Protein AF-A0A967YXI3-F1 (afdb_monomer)

Sequence (252 aa):
FNDPASADIINRWVKDNTNGLIEKIVESPIDPQTIMFLINAIYFKGTWTVEFDPDRTRDDVFTKAEGEQTRIKMMNLKTDLPYFENDTFQAVDLPYGNERFRMTVLLPKQGVDLDSLISSFNPSDWNQWMSEFSEHEVKLQLPKFKLEYKITLNDILKALGMAVAFEPYEADFTKLYSGPENAYISNVKHKTFVEVDEEGTEAAAVTSVEVTVTSVGPQPITMRVDHPFAFAIRESQSGTVLFIGKIVEPTL

pLDDT: mean 89.34, std 13.9, range [29.28, 98.44]

Secondary structure (DSSP, 8-state):
--STTHHHHHHHHHHHHTTTS---SS-SSPPTT---EEEEEEE--EEBSSPPPGGG-EEEEEE-TTS-EEEEEEEEEEEEEEEEE-SSEEEEEEEETTTTEEEEEEEEPTT--HHHHHHH--HHHHHHHHHH-EEEEEEEEEE-EEEEEEEE-HHHHHHTT--GGG-TTT---TTT--SSSPP---EEEEEEEEEE-SSEES---------------SPPEEEE--S-EEEEEEETTT--EEEEEEESS-B-

Nearest PDB structures (foldseek):
  5ncs-assembly2_B  TM=9.115E-01  e=1.844E-25  Tannerella forsythia 92A2
  8gxv-assembly1_A  TM=9.350E-01  e=5.632E-22  Chlorobium limicola DSM 245
  7zbf-assembly1_A  TM=9.601E-01  e=8.630E-21  Ixodes ricinus
  2ol2-assembly1_A  TM=8.813E-01  e=2.868E-20  Homo sapiens
  9j91-assembly1_A  TM=9.080E-01  e=1.799E-17  Trichinella pseudospiralis

Foldseek 3Di:
DPPQCPQVVVQVVLCVVAVNQRRHQDDPPDDPPAQDEAEAEDEDDFFFPAFFDPVQWDWDWFQFPVRDIDIFTKTKDWDKWFWDDDPFWTWTWTATDVRQKIKIKTGTDPPHDAVNVVVPDDPVVVVVRVVRTDIFGETEIDTWFKDKDKDWCQVVVVVVPNPQQADQVRHDPCVPDVDPGGDHHPTYIYIYIFTQDRGGTDDDDDDDDDDDDDDPDPDTHYDHRRAKIKMFMAGPPVRDTPDIDIPSDGDD

Structure (mmCIF, N/CA/C/O backbone):
data_AF-A0A967YXI3-F1
#
_entry.id   AF-A0A967YXI3-F1
#
loop_
_atom_site.group_PDB
_atom_site.id
_atom_site.type_symbol
_atom_site.label_atom_id
_atom_site.label_alt_id
_atom_site.label_comp_id
_atom_site.label_asym_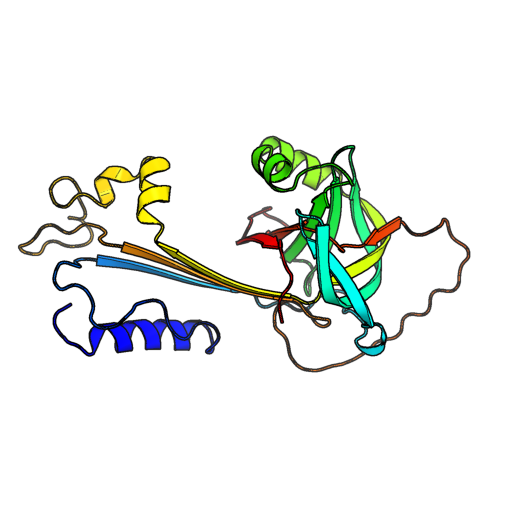id
_atom_site.label_entity_id
_atom_site.label_seq_id
_atom_site.pdbx_PDB_ins_code
_atom_site.Cartn_x
_atom_site.Cartn_y
_atom_site.Cartn_z
_atom_site.occupancy
_atom_site.B_iso_or_equiv
_atom_site.auth_seq_id
_atom_site.auth_comp_id
_atom_site.auth_asym_id
_atom_site.auth_atom_id
_atom_site.pdbx_PDB_model_num
ATOM 1 N N . PHE A 1 1 ? 12.404 -4.416 -29.527 1.00 81.94 1 PHE A N 1
ATOM 2 C CA . PHE A 1 1 ? 11.073 -5.070 -29.461 1.00 81.94 1 PHE A CA 1
ATOM 3 C C . PHE A 1 1 ? 10.234 -4.778 -30.714 1.00 81.94 1 PHE A C 1
ATOM 5 O O . PHE A 1 1 ? 9.131 -4.260 -30.611 1.00 81.94 1 PHE A O 1
ATOM 12 N N . ASN A 1 2 ? 10.735 -5.102 -31.913 1.00 81.88 2 ASN A N 1
ATOM 13 C CA . ASN A 1 2 ? 10.077 -4.689 -33.167 1.00 81.88 2 ASN A CA 1
ATOM 14 C C . ASN A 1 2 ? 8.911 -5.597 -33.591 1.00 81.88 2 ASN A C 1
ATOM 16 O O . ASN A 1 2 ? 8.159 -5.240 -34.493 1.00 81.88 2 ASN A O 1
ATOM 20 N N . ASP A 1 3 ? 8.761 -6.763 -32.959 1.00 87.00 3 ASP A N 1
ATOM 21 C CA . ASP A 1 3 ? 7.590 -7.616 -33.150 1.00 87.00 3 ASP A CA 1
ATOM 22 C C . ASP A 1 3 ? 6.383 -6.996 -32.415 1.00 87.00 3 ASP A C 1
ATOM 24 O O . ASP A 1 3 ? 6.453 -6.853 -31.186 1.00 87.00 3 ASP A O 1
ATOM 28 N N . PRO A 1 4 ? 5.279 -6.647 -33.109 1.00 84.25 4 PRO A N 1
ATOM 29 C CA . PRO A 1 4 ? 4.089 -6.069 -32.482 1.00 84.25 4 PRO A CA 1
ATOM 30 C C . PRO A 1 4 ? 3.447 -6.980 -31.422 1.00 84.25 4 PRO A C 1
ATOM 32 O O . PRO A 1 4 ? 2.761 -6.474 -30.535 1.00 84.25 4 PRO A O 1
ATOM 35 N N . ALA A 1 5 ? 3.704 -8.294 -31.449 1.00 91.25 5 ALA A N 1
ATOM 36 C CA . ALA A 1 5 ? 3.226 -9.233 -30.434 1.00 91.25 5 ALA A CA 1
ATOM 37 C C . ALA A 1 5 ? 3.979 -9.126 -29.094 1.00 91.25 5 ALA A C 1
ATOM 39 O O . ALA A 1 5 ? 3.528 -9.684 -28.092 1.00 91.25 5 ALA A O 1
ATOM 40 N N . SER A 1 6 ? 5.108 -8.408 -29.038 1.00 92.25 6 SER A N 1
ATOM 41 C CA . SER A 1 6 ? 5.959 -8.326 -27.840 1.00 92.25 6 SER A CA 1
ATOM 42 C C . SER A 1 6 ? 5.197 -7.848 -26.597 1.00 92.25 6 SER A C 1
ATOM 44 O O . SER A 1 6 ? 5.339 -8.430 -25.523 1.00 92.25 6 SER A O 1
ATOM 46 N N . ALA A 1 7 ? 4.362 -6.811 -26.739 1.00 93.00 7 ALA A N 1
ATOM 47 C CA . ALA A 1 7 ? 3.562 -6.276 -25.635 1.00 93.00 7 ALA A CA 1
ATOM 48 C C . ALA A 1 7 ? 2.529 -7.292 -25.129 1.00 93.00 7 ALA A C 1
ATOM 50 O O . ALA A 1 7 ? 2.362 -7.452 -23.920 1.00 93.00 7 ALA A O 1
ATOM 51 N N . ASP A 1 8 ? 1.872 -8.011 -26.040 1.00 94.06 8 ASP A N 1
ATOM 52 C CA . ASP A 1 8 ? 0.862 -9.011 -25.693 1.00 94.06 8 ASP A CA 1
ATOM 53 C C . ASP A 1 8 ? 1.478 -10.224 -24.995 1.00 94.06 8 ASP A C 1
ATOM 55 O O . ASP A 1 8 ? 0.883 -10.758 -24.061 1.00 94.06 8 ASP A O 1
ATOM 59 N N . ILE A 1 9 ? 2.685 -10.636 -25.397 1.00 94.69 9 ILE A N 1
ATOM 60 C CA . ILE A 1 9 ? 3.438 -11.703 -24.723 1.00 94.69 9 ILE A CA 1
ATOM 61 C C . ILE A 1 9 ? 3.751 -11.297 -23.277 1.00 94.69 9 ILE A C 1
ATOM 63 O O . ILE A 1 9 ? 3.489 -12.069 -22.354 1.00 94.69 9 ILE A O 1
ATOM 67 N N . ILE A 1 10 ? 4.258 -10.077 -23.073 1.00 93.06 10 ILE A N 1
ATOM 68 C CA . ILE A 1 10 ? 4.569 -9.547 -21.739 1.00 93.06 10 ILE A CA 1
ATOM 69 C C . ILE A 1 10 ? 3.301 -9.459 -20.879 1.00 93.06 10 ILE A C 1
ATOM 71 O O . ILE A 1 10 ? 3.285 -9.941 -19.748 1.00 93.06 10 ILE A O 1
ATOM 75 N N . ASN A 1 11 ? 2.229 -8.867 -21.409 1.00 95.00 11 ASN A N 1
ATOM 76 C CA . ASN A 1 11 ? 0.978 -8.693 -20.673 1.00 95.00 11 ASN A CA 1
ATOM 77 C C . ASN A 1 11 ? 0.309 -10.036 -20.349 1.00 95.00 11 ASN A C 1
ATOM 79 O O . ASN A 1 11 ? -0.217 -10.194 -19.251 1.00 95.00 11 ASN A O 1
ATOM 83 N N . ARG A 1 12 ? 0.387 -11.033 -21.242 1.00 95.25 12 ARG A N 1
ATOM 84 C CA . ARG A 1 12 ? -0.094 -12.393 -20.958 1.00 95.25 12 ARG A CA 1
ATOM 85 C C . ARG A 1 12 ? 0.679 -13.035 -19.814 1.00 95.25 12 ARG A C 1
ATOM 87 O O . ARG A 1 12 ? 0.055 -13.549 -18.896 1.00 95.25 12 ARG A O 1
ATOM 94 N N . TRP A 1 13 ? 2.011 -12.943 -19.826 1.00 93.75 13 TRP A N 1
ATOM 95 C CA . TRP A 1 13 ? 2.823 -13.454 -18.722 1.00 93.75 13 TRP A CA 1
ATOM 96 C C . TRP A 1 13 ? 2.424 -12.807 -17.390 1.00 93.75 13 TRP A C 1
ATOM 98 O O . TRP A 1 13 ? 2.254 -13.514 -16.400 1.00 93.75 13 TRP A O 1
ATOM 108 N N . VAL A 1 14 ? 2.200 -11.489 -17.359 1.00 92.00 14 VAL A N 1
ATOM 109 C CA . VAL A 1 14 ? 1.738 -10.808 -16.140 1.00 92.00 14 VAL A CA 1
ATOM 110 C C . VAL A 1 14 ? 0.351 -11.284 -15.716 1.00 92.00 14 VAL A C 1
ATOM 112 O O . VAL A 1 14 ? 0.160 -11.598 -14.543 1.00 92.00 14 VAL A O 1
ATOM 115 N N . LYS A 1 15 ? -0.594 -11.393 -16.652 1.00 93.06 15 LYS A N 1
ATOM 116 C CA . LYS A 1 15 ? -1.949 -11.871 -16.369 1.00 93.06 15 LYS A CA 1
ATOM 117 C C . LYS A 1 15 ? -1.928 -13.268 -15.746 1.00 93.06 15 LYS A C 1
ATOM 119 O O . LYS A 1 15 ? -2.538 -13.478 -14.701 1.00 93.06 15 LYS A O 1
ATOM 124 N N . ASP A 1 16 ? -1.177 -14.188 -16.344 1.00 92.50 16 ASP A N 1
ATOM 125 C CA . ASP A 1 16 ? -1.085 -15.578 -15.893 1.00 92.50 16 ASP A CA 1
ATOM 126 C C . ASP A 1 16 ? -0.421 -15.683 -14.509 1.00 92.50 16 ASP A C 1
ATOM 128 O O . ASP A 1 16 ? -0.887 -16.429 -13.652 1.00 92.50 16 ASP A O 1
ATOM 132 N N . ASN A 1 17 ? 0.625 -14.888 -14.245 1.00 89.19 17 ASN A N 1
ATOM 133 C CA . ASN A 1 17 ? 1.335 -14.892 -12.956 1.00 89.19 17 ASN A CA 1
ATOM 134 C C . ASN A 1 17 ? 0.623 -14.096 -11.848 1.00 89.19 17 ASN A C 1
ATOM 136 O O . ASN A 1 17 ? 1.068 -14.101 -10.701 1.00 89.19 17 ASN A O 1
ATOM 140 N N . THR A 1 18 ? -0.479 -13.418 -12.168 1.00 88.31 18 THR A N 1
ATOM 141 C CA . THR A 1 18 ? -1.280 -12.636 -11.212 1.00 88.31 18 THR A CA 1
ATOM 142 C C . THR A 1 18 ? -2.729 -13.109 -11.156 1.00 88.31 18 THR A C 1
ATOM 144 O O . THR A 1 18 ? -3.597 -12.369 -10.711 1.00 88.31 18 THR A O 1
ATOM 147 N N . ASN A 1 19 ? -3.011 -14.332 -11.627 1.00 88.19 19 ASN A N 1
ATOM 148 C CA . ASN A 1 19 ? -4.357 -14.918 -11.666 1.00 88.19 19 ASN A CA 1
ATOM 149 C C . ASN A 1 19 ? -5.417 -14.014 -12.327 1.00 88.19 19 ASN A C 1
ATOM 151 O O . ASN A 1 19 ? -6.598 -14.078 -12.001 1.00 88.19 19 ASN A O 1
ATOM 155 N N . GLY A 1 20 ? -5.008 -13.173 -13.277 1.00 89.69 20 GLY A N 1
ATOM 156 C CA . GLY A 1 20 ? -5.902 -12.253 -13.973 1.00 89.69 20 GLY A CA 1
ATOM 157 C C . GLY A 1 20 ? -6.073 -10.877 -13.331 1.00 89.69 20 GLY A C 1
ATOM 158 O O . GLY A 1 20 ? -6.657 -10.011 -13.976 1.00 89.69 20 GLY A O 1
ATOM 159 N N . LEU A 1 21 ? -5.540 -10.642 -12.131 1.00 87.38 21 LEU A N 1
ATOM 160 C CA . LEU A 1 21 ? -5.725 -9.384 -11.394 1.00 87.38 21 LEU A CA 1
ATOM 161 C C . LEU A 1 21 ? -4.976 -8.220 -12.030 1.00 87.38 21 LEU A C 1
ATOM 163 O O . LEU A 1 21 ? -5.429 -7.078 -12.002 1.00 87.38 21 LEU A O 1
ATOM 167 N N . ILE A 1 22 ? -3.827 -8.504 -12.643 1.00 87.69 22 ILE A N 1
ATOM 168 C CA . ILE A 1 22 ? -3.058 -7.513 -13.381 1.00 87.69 22 ILE A CA 1
ATOM 169 C C . ILE A 1 22 ? -3.054 -7.909 -14.855 1.00 87.69 22 ILE A C 1
ATOM 171 O O . ILE A 1 22 ? -2.250 -8.713 -15.309 1.00 87.69 22 ILE A O 1
ATOM 175 N N . GLU A 1 23 ? -3.948 -7.309 -15.640 1.00 89.31 23 GLU A N 1
ATOM 176 C CA . GLU A 1 23 ? -4.082 -7.681 -17.056 1.00 89.31 23 GLU A CA 1
ATOM 177 C C . GLU A 1 23 ? -3.019 -7.065 -17.971 1.00 89.31 23 GLU A C 1
ATOM 179 O O . GLU A 1 23 ? -2.643 -7.652 -18.985 1.00 89.31 23 GLU A O 1
ATOM 184 N N . LYS A 1 24 ? -2.569 -5.846 -17.652 1.00 89.50 24 LYS A N 1
ATOM 185 C CA . LYS A 1 24 ? -1.632 -5.075 -18.479 1.00 89.50 24 LYS A CA 1
ATOM 186 C C . LYS A 1 24 ? -0.624 -4.305 -17.639 1.00 89.50 24 LYS A C 1
ATOM 188 O O . LYS A 1 24 ? -0.993 -3.648 -16.659 1.00 89.50 24 LYS A O 1
ATOM 193 N N . ILE A 1 25 ? 0.632 -4.328 -18.083 1.00 91.44 25 ILE A N 1
ATOM 194 C CA . ILE A 1 25 ? 1.758 -3.593 -17.495 1.00 91.44 25 ILE A CA 1
ATOM 195 C C . ILE A 1 25 ? 2.515 -2.737 -18.524 1.00 91.44 25 ILE A C 1
ATOM 197 O O . ILE A 1 25 ? 2.998 -1.657 -18.173 1.00 91.44 25 ILE A O 1
ATOM 201 N N . VAL A 1 26 ? 2.565 -3.165 -19.791 1.00 91.69 26 VAL A N 1
ATOM 202 C CA . VAL A 1 26 ? 3.157 -2.418 -20.912 1.00 91.69 26 VAL A CA 1
ATOM 203 C C . VAL A 1 26 ? 2.102 -2.097 -21.966 1.00 91.69 26 VAL A C 1
ATOM 205 O O . VAL A 1 26 ? 1.170 -2.872 -22.178 1.00 91.69 26 VAL A O 1
ATOM 208 N N . GLU A 1 27 ? 2.264 -0.956 -22.629 1.00 89.31 27 GLU A N 1
ATOM 209 C CA . GLU A 1 27 ? 1.414 -0.556 -23.752 1.00 89.31 27 GLU A CA 1
ATOM 210 C C . GLU A 1 27 ? 2.005 -1.040 -25.081 1.00 89.31 27 GLU A C 1
ATOM 212 O O . GLU A 1 27 ? 3.213 -1.260 -25.195 1.00 89.31 27 GLU A O 1
ATOM 217 N N . SER A 1 28 ? 1.139 -1.193 -26.083 1.00 86.31 28 SER A N 1
ATOM 218 C CA . SER A 1 28 ? 1.526 -1.474 -27.467 1.00 86.31 28 SER A CA 1
ATOM 219 C C . SER A 1 28 ? 1.305 -0.225 -28.334 1.00 86.31 28 SER A C 1
ATOM 221 O O . SER A 1 28 ? 0.262 0.416 -28.182 1.00 86.31 28 SER A O 1
ATOM 223 N N . PRO A 1 29 ? 2.225 0.120 -29.255 1.00 88.00 29 PRO A N 1
ATOM 224 C CA . PRO A 1 29 ? 3.499 -0.554 -29.516 1.00 88.00 29 PRO A CA 1
ATOM 225 C C . PRO A 1 29 ? 4.573 -0.228 -28.463 1.00 88.00 29 PRO A C 1
ATOM 227 O O . PRO A 1 29 ? 4.562 0.841 -27.855 1.00 88.00 29 PRO A O 1
ATOM 230 N N . ILE A 1 30 ? 5.530 -1.145 -28.279 1.00 90.88 30 ILE A N 1
ATOM 231 C CA . ILE A 1 30 ? 6.735 -0.890 -27.475 1.00 90.88 30 ILE A CA 1
ATOM 232 C C . ILE A 1 30 ? 7.696 -0.033 -28.298 1.00 90.88 30 ILE A C 1
ATOM 234 O O . ILE A 1 30 ? 7.910 -0.312 -29.478 1.00 90.88 30 ILE A O 1
ATOM 238 N N . ASP A 1 31 ? 8.302 0.972 -27.663 1.00 88.44 31 ASP A N 1
ATOM 239 C CA . ASP A 1 31 ? 9.344 1.790 -28.282 1.00 88.44 31 ASP A CA 1
ATOM 240 C C . ASP A 1 31 ? 10.475 0.892 -28.835 1.00 88.44 31 ASP A C 1
ATOM 242 O O . ASP A 1 31 ? 11.075 0.130 -28.062 1.00 88.44 31 ASP A O 1
ATOM 246 N N . PRO A 1 32 ? 10.791 0.967 -30.143 1.00 86.12 32 PRO A N 1
ATOM 247 C CA . PRO A 1 32 ? 11.890 0.230 -30.762 1.00 86.12 32 PRO A CA 1
ATOM 248 C C . PRO A 1 32 ? 13.248 0.414 -30.076 1.00 86.12 32 PRO A C 1
ATOM 250 O O . PRO A 1 32 ? 14.060 -0.508 -30.125 1.00 86.12 32 PRO A O 1
ATOM 253 N N . GLN A 1 33 ? 13.485 1.557 -29.419 1.00 85.25 33 GLN A N 1
ATOM 254 C CA . GLN A 1 33 ? 14.709 1.844 -28.660 1.00 85.25 33 GLN A CA 1
ATOM 255 C C . GLN A 1 33 ? 14.746 1.167 -27.283 1.00 85.25 33 GLN A C 1
ATOM 257 O O . GLN A 1 33 ? 15.747 1.252 -26.573 1.00 85.25 33 GLN A O 1
ATOM 262 N N . THR A 1 34 ? 13.671 0.490 -26.874 1.00 88.88 34 THR A N 1
ATOM 263 C CA . THR A 1 34 ? 13.683 -0.293 -25.638 1.00 88.88 34 THR A CA 1
ATOM 264 C C . THR A 1 34 ? 14.578 -1.519 -25.815 1.00 88.88 34 THR A C 1
ATOM 266 O O . THR A 1 34 ? 14.339 -2.357 -26.686 1.00 88.88 34 THR A O 1
ATOM 269 N N . ILE A 1 35 ? 15.574 -1.643 -24.941 1.00 88.69 35 ILE A N 1
ATOM 270 C CA . ILE A 1 35 ? 16.519 -2.762 -24.887 1.00 88.69 35 ILE A CA 1
ATOM 271 C C . ILE A 1 35 ? 16.118 -3.762 -23.802 1.00 88.69 35 ILE A C 1
ATOM 273 O O . ILE A 1 35 ? 16.069 -4.962 -24.061 1.00 88.69 35 ILE A O 1
ATOM 277 N N . MET A 1 36 ? 15.768 -3.286 -22.601 1.00 91.69 36 MET A N 1
ATOM 278 C CA . MET A 1 36 ? 15.456 -4.163 -21.467 1.00 91.69 36 MET A CA 1
ATOM 279 C C . MET A 1 36 ? 14.360 -3.589 -20.566 1.00 91.69 36 MET A C 1
ATOM 281 O O . MET A 1 36 ? 14.406 -2.423 -20.163 1.00 91.69 36 MET A O 1
ATOM 285 N N . PHE A 1 37 ? 13.399 -4.443 -20.208 1.00 91.06 37 PHE A N 1
ATOM 286 C CA . PHE A 1 37 ? 12.427 -4.184 -19.150 1.00 91.06 37 PHE A CA 1
ATOM 287 C C . PHE A 1 37 ? 12.794 -4.964 -17.890 1.00 91.06 37 PHE A C 1
ATOM 289 O O . PHE A 1 37 ? 13.070 -6.160 -17.964 1.00 91.06 37 PHE A O 1
ATOM 296 N N . LEU A 1 38 ? 12.689 -4.315 -16.733 1.00 92.25 38 LEU A N 1
ATOM 297 C CA . LEU A 1 38 ? 12.491 -5.003 -15.463 1.00 92.25 38 LEU A CA 1
ATOM 298 C C . LEU A 1 38 ? 11.012 -4.894 -15.096 1.00 92.25 38 LEU A C 1
ATOM 300 O O . LEU A 1 38 ? 10.483 -3.789 -14.975 1.00 92.25 38 LEU A O 1
ATOM 304 N N . ILE A 1 39 ? 10.336 -6.031 -14.960 1.00 89.94 39 ILE A N 1
ATOM 305 C CA . ILE A 1 39 ? 8.893 -6.086 -14.727 1.00 89.94 39 ILE A CA 1
ATOM 306 C C . ILE A 1 39 ? 8.640 -6.721 -13.370 1.00 89.94 39 ILE A C 1
ATOM 308 O O . ILE A 1 39 ? 9.047 -7.853 -13.123 1.00 89.94 39 ILE A O 1
ATOM 312 N N . ASN A 1 40 ? 7.944 -5.992 -12.507 1.00 89.06 40 ASN A N 1
ATOM 313 C CA . ASN A 1 40 ? 7.437 -6.500 -11.246 1.00 89.06 40 ASN A CA 1
ATOM 314 C C . ASN A 1 40 ? 5.922 -6.271 -11.198 1.00 89.06 40 ASN A C 1
ATOM 316 O O . ASN A 1 40 ? 5.459 -5.131 -11.249 1.00 89.06 40 ASN A O 1
ATOM 320 N N . ALA A 1 41 ? 5.165 -7.360 -11.114 1.00 87.25 41 ALA A N 1
ATOM 321 C CA . ALA A 1 41 ? 3.730 -7.345 -10.892 1.00 87.25 41 ALA A CA 1
ATOM 322 C C . ALA A 1 41 ? 3.432 -8.216 -9.674 1.00 87.25 41 ALA A C 1
ATOM 324 O O . ALA A 1 41 ? 3.849 -9.374 -9.643 1.00 87.25 41 ALA A O 1
ATOM 325 N N . ILE A 1 42 ? 2.766 -7.659 -8.667 1.00 89.88 42 ILE A N 1
ATOM 326 C CA . ILE A 1 42 ? 2.551 -8.354 -7.397 1.00 89.88 42 ILE A CA 1
ATOM 327 C C . ILE A 1 42 ? 1.165 -8.040 -6.832 1.00 89.88 42 ILE A C 1
ATOM 329 O O . ILE A 1 42 ? 0.685 -6.910 -6.902 1.00 89.88 42 ILE A O 1
ATOM 333 N N . TYR A 1 43 ? 0.533 -9.057 -6.264 1.00 90.19 43 TYR A N 1
ATOM 334 C CA . TYR A 1 43 ? -0.697 -8.949 -5.491 1.00 90.19 43 TYR A CA 1
ATOM 335 C C . TYR A 1 43 ? -0.505 -9.706 -4.177 1.00 90.19 43 TYR A C 1
ATOM 337 O O . TYR A 1 43 ? 0.371 -10.574 -4.078 1.00 90.19 43 TYR A O 1
ATOM 345 N N . PHE A 1 44 ? -1.283 -9.356 -3.161 1.00 88.00 44 PHE A N 1
ATOM 346 C CA . PHE A 1 44 ? -1.311 -10.091 -1.902 1.00 88.00 44 PHE A CA 1
ATOM 347 C C . PHE A 1 44 ? -2.661 -10.776 -1.749 1.00 88.00 44 PHE A C 1
ATOM 349 O O . PHE A 1 44 ? -3.686 -10.173 -2.044 1.00 88.00 44 PHE A O 1
ATOM 356 N N . LYS A 1 45 ? -2.640 -12.018 -1.263 1.00 88.12 45 LYS A N 1
ATOM 357 C CA . LYS A 1 45 ? -3.833 -12.793 -0.940 1.00 88.12 45 LYS A CA 1
ATOM 358 C C . LYS A 1 45 ? -3.679 -13.444 0.429 1.00 88.12 45 LYS A C 1
ATOM 360 O O . LYS A 1 45 ? -2.724 -14.189 0.652 1.00 88.12 45 LYS A O 1
ATOM 365 N N . GLY A 1 46 ? -4.620 -13.190 1.327 1.00 89.12 46 GLY A N 1
ATOM 366 C CA . GLY A 1 46 ? -4.656 -13.760 2.668 1.00 89.12 46 GLY A CA 1
ATOM 367 C C . GLY A 1 46 ? -5.982 -13.469 3.356 1.00 89.12 46 GLY A C 1
ATOM 368 O O . GLY A 1 46 ? -6.463 -12.347 3.299 1.00 89.12 46 GLY A O 1
ATOM 369 N N . THR A 1 47 ? -6.559 -14.464 4.023 1.00 93.75 47 THR A N 1
ATOM 370 C CA . THR A 1 47 ? -7.775 -14.300 4.834 1.00 93.75 47 THR A CA 1
ATOM 371 C C . THR A 1 47 ? -7.423 -13.777 6.218 1.00 93.75 47 THR A C 1
ATOM 373 O O . THR A 1 47 ? -6.359 -14.116 6.746 1.00 93.75 47 THR A O 1
ATOM 376 N N . TRP A 1 48 ? -8.278 -12.957 6.820 1.00 95.50 48 TRP A N 1
ATOM 377 C CA . TRP A 1 48 ? -8.104 -12.521 8.202 1.00 95.50 48 TRP A CA 1
ATOM 378 C C . TRP A 1 48 ? -8.074 -13.731 9.143 1.00 95.50 48 TRP A C 1
ATOM 380 O O . TRP A 1 48 ? -8.714 -14.750 8.890 1.00 95.50 48 TRP A O 1
ATOM 390 N N . THR A 1 49 ? -7.326 -13.643 10.243 1.00 94.62 49 THR A N 1
ATOM 391 C CA . THR A 1 49 ? -7.441 -14.634 11.327 1.00 94.62 49 THR A CA 1
ATOM 392 C C . THR A 1 49 ? -8.817 -14.542 11.990 1.00 94.62 49 THR A C 1
ATOM 394 O O . THR A 1 49 ? -9.393 -15.561 12.363 1.00 94.62 49 THR A O 1
ATOM 397 N N . VAL A 1 50 ? -9.352 -13.322 12.098 1.00 92.94 50 VAL A N 1
ATOM 398 C CA . VAL A 1 50 ? -10.726 -13.042 12.525 1.00 92.94 50 VAL A CA 1
ATOM 399 C C . VAL A 1 50 ? -11.399 -12.205 11.442 1.00 92.94 50 VAL A C 1
ATOM 401 O O . VAL A 1 50 ? -11.064 -11.035 11.266 1.00 92.94 50 VAL A O 1
ATOM 404 N N . GLU A 1 51 ? -12.318 -12.821 10.704 1.00 94.19 51 GLU A N 1
ATOM 405 C CA . GLU A 1 51 ? -13.064 -12.179 9.618 1.00 94.19 51 GLU A CA 1
ATOM 406 C C . GLU A 1 51 ? -14.054 -11.131 10.147 1.00 94.19 51 GLU A C 1
ATOM 408 O O . GLU A 1 51 ? -14.557 -11.211 11.274 1.00 94.19 51 GLU A O 1
ATOM 413 N N . PHE A 1 52 ? -14.357 -10.140 9.311 1.00 94.69 52 PHE A N 1
ATOM 414 C CA . PHE A 1 52 ? -15.466 -9.232 9.560 1.00 94.69 52 PHE A CA 1
ATOM 415 C C . PHE A 1 52 ? -16.773 -9.930 9.178 1.00 94.69 52 PHE A C 1
ATOM 417 O O . PHE A 1 52 ? -16.845 -10.666 8.202 1.00 94.69 52 PHE A O 1
ATOM 424 N N . ASP A 1 53 ? -17.838 -9.662 9.925 1.00 92.00 53 ASP A N 1
ATOM 425 C CA . ASP A 1 53 ? -19.173 -10.131 9.564 1.00 92.00 53 ASP A CA 1
ATOM 426 C C . ASP A 1 53 ? -19.772 -9.213 8.475 1.00 92.00 53 ASP A C 1
ATOM 428 O O . ASP A 1 53 ? -19.994 -8.024 8.755 1.00 92.00 53 ASP A O 1
ATOM 432 N N . PRO A 1 54 ? -20.075 -9.717 7.261 1.00 93.56 54 PRO A N 1
ATOM 433 C CA . PRO A 1 54 ? -20.677 -8.918 6.192 1.00 93.56 54 PRO A CA 1
ATOM 434 C C . PRO A 1 54 ? -22.009 -8.271 6.586 1.00 93.56 54 PRO A C 1
ATOM 436 O O . PRO A 1 54 ? -22.318 -7.165 6.133 1.00 93.56 54 PRO A O 1
ATOM 439 N N . ASP A 1 55 ? -22.774 -8.887 7.494 1.00 93.94 55 ASP A N 1
ATOM 440 C CA . ASP A 1 55 ? -24.035 -8.324 7.984 1.00 93.94 55 ASP A CA 1
ATOM 441 C C . ASP A 1 55 ? -23.817 -7.103 8.885 1.00 93.94 55 ASP A C 1
ATOM 443 O O . ASP A 1 55 ? -24.756 -6.334 9.139 1.00 93.94 55 ASP A O 1
ATOM 447 N N . ARG A 1 56 ? -22.577 -6.875 9.334 1.00 94.44 56 ARG A N 1
ATOM 448 C CA . ARG A 1 56 ? -22.139 -5.703 10.101 1.00 94.44 56 ARG A CA 1
ATOM 449 C C . ARG A 1 56 ? -21.451 -4.649 9.239 1.00 94.44 56 ARG A C 1
ATOM 451 O O . ARG A 1 56 ? -21.156 -3.568 9.757 1.00 94.44 56 ARG A O 1
ATOM 458 N N . THR A 1 57 ? -21.261 -4.888 7.944 1.00 96.75 57 THR A N 1
ATOM 459 C CA . THR A 1 57 ? -20.829 -3.855 6.999 1.00 96.75 57 THR A CA 1
ATOM 460 C C . THR A 1 57 ? -21.979 -2.883 6.723 1.00 96.75 57 THR A C 1
ATOM 462 O O . THR A 1 57 ? -23.136 -3.269 6.505 1.00 96.75 57 THR A O 1
ATOM 465 N N . ARG A 1 58 ? -21.687 -1.580 6.772 1.00 96.50 58 ARG A N 1
ATOM 466 C CA . ARG A 1 58 ? -22.679 -0.506 6.594 1.00 96.50 58 ARG A CA 1
ATOM 467 C C . ARG A 1 58 ? -22.155 0.576 5.660 1.00 96.50 58 ARG A C 1
ATOM 469 O O . ARG A 1 58 ? -20.949 0.743 5.511 1.00 96.50 58 ARG A O 1
ATOM 476 N N . ASP A 1 59 ? -23.079 1.298 5.030 1.00 97.50 59 ASP A N 1
ATOM 477 C CA . ASP A 1 59 ? -22.730 2.543 4.346 1.00 97.50 59 ASP A CA 1
ATOM 478 C C . ASP A 1 59 ? -22.253 3.567 5.376 1.00 97.50 59 ASP A C 1
ATOM 480 O O . ASP A 1 59 ? -22.889 3.746 6.417 1.00 97.50 59 ASP A O 1
ATOM 484 N N . ASP A 1 60 ? -21.149 4.237 5.073 1.00 96.81 60 ASP A N 1
ATOM 485 C CA . ASP A 1 60 ? -20.581 5.287 5.910 1.00 96.81 60 ASP A CA 1
ATOM 486 C C . ASP A 1 60 ? -19.901 6.364 5.046 1.00 96.81 60 ASP A C 1
ATOM 488 O O . ASP A 1 60 ? -19.953 6.324 3.812 1.00 96.81 60 ASP A O 1
ATOM 492 N N . VAL A 1 61 ? -19.289 7.351 5.695 1.00 96.50 61 VAL A N 1
ATOM 493 C CA . VAL A 1 61 ? -18.610 8.483 5.071 1.00 96.50 61 VAL A CA 1
ATOM 494 C C . VAL A 1 61 ? -17.117 8.445 5.367 1.00 96.50 61 VAL A C 1
ATOM 496 O O . VAL A 1 61 ? -16.711 8.309 6.520 1.00 96.50 61 VAL A O 1
ATOM 499 N N . PHE A 1 62 ? -16.322 8.645 4.319 1.00 97.06 62 PHE A N 1
ATOM 500 C CA . PHE A 1 62 ? -14.887 8.886 4.396 1.00 97.06 62 PHE A CA 1
ATOM 501 C C . PHE A 1 62 ? -14.585 10.347 4.063 1.00 97.06 62 PHE A C 1
ATOM 503 O O . PHE A 1 62 ? -15.051 10.855 3.041 1.00 97.06 62 PHE A O 1
ATOM 510 N N . THR A 1 63 ? -13.813 11.021 4.911 1.00 95.88 63 THR A N 1
ATOM 511 C CA . THR A 1 63 ? -13.432 12.430 4.756 1.00 95.88 63 THR A CA 1
ATOM 512 C C . THR A 1 63 ? -12.015 12.515 4.202 1.00 95.88 63 THR A C 1
ATOM 514 O O . THR A 1 63 ? -11.062 12.180 4.897 1.00 95.88 63 THR A O 1
ATOM 517 N N . LYS A 1 64 ? -11.867 12.963 2.954 1.00 93.25 64 LYS A N 1
ATOM 518 C CA . LYS A 1 64 ? -10.574 13.170 2.281 1.00 93.25 64 LYS A CA 1
ATOM 519 C C . LYS A 1 64 ? -9.791 14.314 2.942 1.00 93.25 64 LYS A C 1
ATOM 521 O O . LYS A 1 64 ? -10.353 15.111 3.691 1.00 93.25 64 LYS A O 1
ATOM 526 N N . ALA A 1 65 ? -8.503 14.442 2.614 1.00 85.62 65 ALA A N 1
ATOM 527 C CA . ALA A 1 65 ? -7.612 15.458 3.196 1.00 85.62 65 ALA A CA 1
ATOM 528 C C . ALA A 1 65 ? -8.132 16.905 3.047 1.00 85.62 65 ALA A C 1
ATOM 530 O O . ALA A 1 65 ? -7.976 17.716 3.954 1.00 85.62 65 ALA A O 1
ATOM 531 N N . GLU A 1 66 ? -8.806 17.219 1.936 1.00 84.50 66 GLU A N 1
ATOM 532 C CA . GLU A 1 66 ? -9.381 18.548 1.666 1.00 84.50 66 GLU A CA 1
ATOM 533 C C . GLU A 1 66 ? -10.789 18.746 2.270 1.00 84.50 66 GLU A C 1
ATOM 535 O O . GLU A 1 66 ? -11.449 19.752 2.019 1.00 84.50 66 GLU A O 1
ATOM 540 N N . GLY A 1 67 ? -11.273 17.787 3.069 1.00 88.62 67 GLY A N 1
ATOM 541 C CA . GLY A 1 67 ? -12.592 17.815 3.707 1.00 88.62 67 GLY A CA 1
ATOM 542 C C . GLY A 1 67 ? -13.742 17.314 2.828 1.00 88.62 67 GLY A C 1
ATOM 543 O O . GLY A 1 67 ? -14.868 17.192 3.312 1.00 88.62 67 GLY A O 1
ATOM 544 N N . GLU A 1 68 ? -13.483 16.995 1.556 1.00 93.56 68 GLU A N 1
ATOM 545 C CA . GLU A 1 68 ? -14.457 16.340 0.677 1.00 93.56 68 GLU A CA 1
ATOM 546 C C . GLU A 1 68 ? -14.868 14.979 1.255 1.00 93.56 68 GLU A C 1
ATOM 548 O O . GLU A 1 68 ? -14.034 14.212 1.734 1.00 93.56 68 GLU A O 1
ATOM 553 N N . GLN A 1 69 ? -16.159 14.665 1.193 1.00 94.88 69 GLN A N 1
ATOM 554 C CA . GLN A 1 69 ? -16.716 13.430 1.728 1.00 94.88 69 GLN A CA 1
ATOM 555 C C . GLN A 1 69 ? -17.166 12.490 0.613 1.00 94.88 69 GLN A C 1
ATOM 557 O O . GLN A 1 69 ? -17.875 12.903 -0.303 1.00 94.88 69 GLN A O 1
ATOM 562 N N . THR A 1 70 ? -16.812 11.212 0.731 1.00 94.81 70 THR A N 1
ATOM 563 C CA . THR A 1 70 ? -17.275 10.147 -0.168 1.00 94.81 70 THR A CA 1
ATOM 564 C C . THR A 1 70 ? -17.977 9.036 0.609 1.00 94.81 70 THR A C 1
ATOM 566 O O . THR A 1 70 ? -17.723 8.836 1.798 1.00 94.81 70 THR A O 1
ATOM 569 N N . ARG A 1 71 ? -18.901 8.331 -0.051 1.00 96.12 71 ARG A N 1
ATOM 570 C CA . ARG A 1 71 ? -19.621 7.196 0.543 1.00 96.12 71 ARG A CA 1
ATOM 571 C C . ARG A 1 71 ? -18.818 5.920 0.376 1.00 96.12 71 ARG A C 1
ATOM 573 O O . ARG A 1 71 ? -18.331 5.639 -0.713 1.00 96.12 71 ARG A O 1
ATOM 580 N N . ILE A 1 72 ? -18.752 5.131 1.439 1.00 96.62 72 ILE A N 1
ATOM 581 C CA . ILE A 1 72 ? -17.939 3.918 1.511 1.00 96.62 72 ILE A CA 1
ATOM 582 C C . ILE A 1 72 ? -18.708 2.781 2.176 1.00 96.62 72 ILE A C 1
ATOM 584 O O . ILE A 1 72 ? -19.692 3.010 2.880 1.00 96.62 72 ILE A O 1
ATOM 588 N N . LYS A 1 73 ? -18.228 1.551 1.990 1.00 97.38 73 LYS A N 1
ATOM 589 C CA . LYS A 1 73 ? -18.624 0.406 2.813 1.00 97.38 73 LYS A CA 1
ATOM 590 C C . LYS A 1 73 ? -17.651 0.287 3.978 1.00 97.38 73 LYS A C 1
ATOM 592 O O . LYS A 1 73 ? -16.477 -0.001 3.769 1.00 97.38 73 LYS A O 1
ATOM 597 N N . MET A 1 74 ? -18.141 0.531 5.187 1.00 97.81 74 MET A N 1
ATOM 598 C CA . MET A 1 74 ? -17.374 0.436 6.425 1.00 97.81 74 MET A CA 1
ATOM 599 C C . MET A 1 74 ? -17.643 -0.914 7.087 1.00 97.81 74 MET A C 1
ATOM 601 O O . MET A 1 74 ? -18.773 -1.190 7.506 1.00 97.81 74 MET A O 1
ATOM 605 N N . MET A 1 75 ? -16.610 -1.747 7.180 1.00 97.94 75 MET A N 1
ATOM 606 C CA . MET A 1 75 ? -16.642 -3.016 7.903 1.00 97.94 75 MET A CA 1
ATOM 607 C C . MET A 1 75 ? -16.509 -2.750 9.402 1.00 97.94 75 MET A C 1
ATOM 609 O O . MET A 1 75 ? -15.870 -1.779 9.806 1.00 97.94 75 MET A O 1
ATOM 613 N N . ASN A 1 76 ? -17.109 -3.595 10.242 1.00 97.19 76 ASN A N 1
ATOM 614 C CA . ASN A 1 76 ? -17.104 -3.407 11.694 1.00 97.19 76 ASN A CA 1
ATOM 615 C C . ASN A 1 76 ? -16.703 -4.696 12.414 1.00 97.19 76 ASN A C 1
ATOM 617 O O . ASN A 1 76 ? -17.398 -5.705 12.306 1.00 97.19 76 ASN A O 1
ATOM 621 N N . LEU A 1 77 ? -15.644 -4.627 13.219 1.00 94.88 77 LEU A N 1
ATOM 622 C CA . LEU A 1 77 ? -15.142 -5.734 14.030 1.00 94.88 77 LEU A CA 1
ATOM 623 C C . LEU A 1 77 ? -15.006 -5.290 15.488 1.00 94.88 77 LEU A C 1
ATOM 625 O O . LEU A 1 77 ? -14.665 -4.144 15.778 1.00 94.88 77 LEU A O 1
ATOM 629 N N . LYS A 1 78 ? -15.315 -6.194 16.419 1.00 95.50 78 LYS A N 1
ATOM 630 C CA . LYS A 1 78 ? -15.035 -6.010 17.845 1.00 95.50 78 LYS A CA 1
ATOM 631 C C . LYS A 1 78 ? -14.357 -7.276 18.361 1.00 95.50 78 LYS A C 1
ATOM 633 O O . LYS A 1 78 ? -15.033 -8.294 18.458 1.00 95.50 78 LYS A O 1
ATOM 638 N N . THR A 1 79 ? -13.064 -7.206 18.658 1.00 94.12 79 THR A N 1
ATOM 639 C CA . THR A 1 79 ? -12.261 -8.336 19.153 1.00 94.12 79 THR A CA 1
ATOM 640 C C . THR A 1 79 ? -10.982 -7.821 19.812 1.00 94.12 79 THR A C 1
ATOM 642 O O . THR A 1 79 ? -10.670 -6.635 19.695 1.00 94.12 79 THR A O 1
ATOM 645 N N . ASP A 1 80 ? -10.255 -8.699 20.497 1.00 95.06 80 ASP A N 1
ATOM 646 C CA . ASP A 1 80 ? -8.893 -8.409 20.936 1.00 95.06 80 ASP A CA 1
ATOM 647 C C . ASP A 1 80 ? -7.962 -8.340 19.716 1.00 95.06 80 ASP A C 1
ATOM 649 O O . ASP A 1 80 ? -7.971 -9.246 18.876 1.00 95.06 80 ASP A O 1
ATOM 653 N N . LEU A 1 81 ? -7.245 -7.223 19.576 1.00 96.12 81 LEU A N 1
ATOM 654 C CA . LEU A 1 81 ? -6.243 -6.994 18.536 1.00 96.12 81 LEU A CA 1
ATOM 655 C C . LEU A 1 81 ? -5.011 -6.313 19.142 1.00 96.12 81 LEU A C 1
ATOM 657 O O . LEU A 1 81 ? -5.159 -5.465 20.035 1.00 96.12 81 LEU A O 1
ATOM 661 N N . PRO A 1 82 ? -3.805 -6.558 18.596 1.00 97.19 82 PRO A N 1
ATOM 662 C CA . PRO A 1 82 ? -2.665 -5.728 18.914 1.00 97.19 82 PRO A CA 1
ATOM 663 C C . PRO A 1 82 ? -2.937 -4.294 18.454 1.00 97.19 82 PRO A C 1
ATOM 665 O O . PRO A 1 82 ? -3.190 -4.019 17.276 1.00 97.19 82 PRO A O 1
ATOM 668 N N . TYR A 1 83 ? -2.836 -3.372 19.402 1.00 98.19 83 TYR A N 1
ATOM 669 C CA . TYR A 1 83 ? -3.082 -1.951 19.222 1.00 98.19 83 TYR A CA 1
ATOM 670 C C . TYR A 1 83 ? -1.933 -1.125 19.798 1.00 98.19 83 TYR A C 1
ATOM 672 O O . TYR A 1 83 ? -1.292 -1.511 20.780 1.00 98.19 83 TYR A O 1
ATOM 680 N N .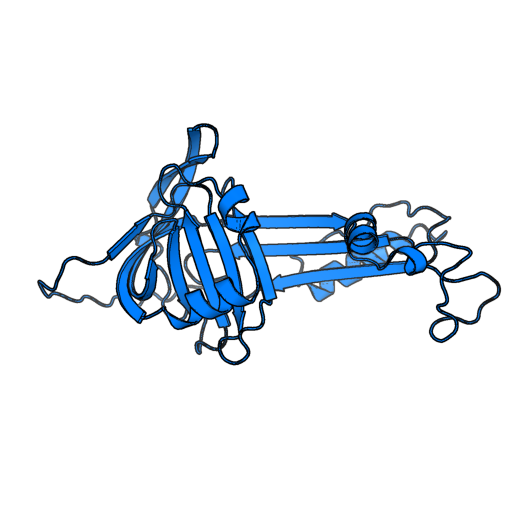 PHE A 1 84 ? -1.700 0.028 19.183 1.00 96.56 84 PHE A N 1
ATOM 681 C CA . PHE A 1 84 ? -0.748 1.031 19.626 1.00 96.56 84 PHE A CA 1
ATOM 682 C C . PHE A 1 84 ? -1.286 2.433 19.318 1.00 96.56 84 PHE A C 1
ATOM 684 O O . PHE A 1 84 ? -1.913 2.654 18.285 1.00 96.56 84 PHE A O 1
ATOM 691 N N . GLU A 1 85 ? -1.010 3.409 20.179 1.00 96.50 85 GLU A N 1
ATOM 692 C CA . GLU A 1 85 ? -1.250 4.818 19.874 1.00 96.50 85 GLU A CA 1
ATOM 693 C C . GLU A 1 85 ? -0.183 5.717 20.490 1.00 96.50 85 GLU A C 1
ATOM 695 O O . GLU A 1 85 ? 0.353 5.440 21.560 1.00 96.50 85 GLU A O 1
ATOM 700 N N . ASN A 1 86 ? 0.075 6.840 19.829 1.00 93.88 86 ASN A N 1
ATOM 701 C CA . ASN A 1 86 ? 0.915 7.920 20.336 1.00 93.88 86 ASN A CA 1
ATOM 702 C C . ASN A 1 86 ? 0.250 9.274 20.045 1.00 93.88 86 ASN A C 1
ATOM 704 O O . ASN A 1 86 ? -0.915 9.332 19.655 1.00 93.88 86 ASN A O 1
ATOM 708 N N . ASP A 1 87 ? 0.962 10.385 20.219 1.00 93.00 87 ASP A N 1
ATOM 709 C CA . ASP A 1 87 ? 0.401 11.725 20.004 1.00 93.00 87 ASP A CA 1
ATOM 710 C C . ASP A 1 87 ? 0.003 12.018 18.547 1.00 93.00 87 ASP A C 1
ATOM 712 O O . ASP A 1 87 ? -0.780 12.938 18.309 1.00 93.00 87 ASP A O 1
ATOM 716 N N . THR A 1 88 ? 0.495 11.247 17.572 1.00 94.50 88 THR A N 1
ATOM 717 C CA . THR A 1 88 ? 0.316 11.536 16.144 1.00 94.50 88 THR A CA 1
ATOM 718 C C . THR A 1 88 ? -0.597 10.560 15.411 1.00 94.50 88 THR A C 1
ATOM 720 O O . THR A 1 88 ? -1.214 10.968 14.429 1.00 94.50 88 THR A O 1
ATOM 723 N N . PHE A 1 89 ? -0.739 9.309 15.859 1.00 96.88 89 PHE A N 1
ATOM 724 C CA . PHE A 1 89 ? -1.593 8.315 15.199 1.00 96.88 89 PHE A CA 1
ATOM 725 C C . PHE A 1 89 ? -2.117 7.222 16.146 1.00 96.88 89 PHE A C 1
ATOM 727 O O . PHE A 1 89 ? -1.595 7.004 17.241 1.00 96.88 89 PHE A O 1
ATOM 734 N N . GLN A 1 90 ? -3.163 6.529 15.693 1.00 98.19 90 GLN A N 1
ATOM 735 C CA . GLN A 1 90 ? -3.604 5.223 16.192 1.00 98.19 90 GLN A CA 1
ATOM 736 C C . GLN A 1 90 ? -3.137 4.139 15.217 1.00 98.19 90 GLN A C 1
ATOM 738 O O . GLN A 1 90 ? -3.108 4.373 14.006 1.00 98.19 90 GLN A O 1
ATOM 743 N N . ALA A 1 91 ? -2.804 2.950 15.706 1.00 97.94 91 ALA A N 1
ATOM 744 C CA . ALA A 1 91 ? -2.454 1.823 14.860 1.00 97.94 91 ALA A CA 1
ATOM 745 C C . ALA A 1 91 ? -3.013 0.497 15.376 1.00 97.94 91 ALA A C 1
ATOM 747 O O . ALA A 1 91 ? -3.061 0.244 16.578 1.00 97.94 91 ALA A O 1
ATOM 748 N N . VAL A 1 92 ? -3.409 -0.362 14.440 1.00 98.38 92 VAL A N 1
ATOM 749 C CA . VAL A 1 92 ? -3.915 -1.710 14.717 1.00 98.38 92 VAL A CA 1
ATOM 750 C C . VAL A 1 92 ? -3.228 -2.717 13.805 1.00 98.38 92 VAL A C 1
ATOM 752 O O . VAL A 1 92 ? -2.997 -2.437 12.627 1.00 98.38 92 VAL A O 1
ATOM 755 N N . ASP A 1 93 ? -2.904 -3.884 14.350 1.00 97.00 93 ASP A N 1
ATOM 756 C CA . ASP A 1 93 ? -2.418 -5.032 13.595 1.00 97.00 93 ASP A CA 1
ATOM 757 C C . ASP A 1 93 ? -3.556 -6.029 13.369 1.00 97.00 93 ASP A C 1
ATOM 759 O O . ASP A 1 93 ? -4.162 -6.535 14.310 1.00 97.00 93 ASP A O 1
ATOM 763 N N . LEU A 1 94 ? -3.797 -6.363 12.108 1.00 97.44 94 LEU A N 1
ATOM 764 C CA . LEU A 1 94 ? -4.772 -7.356 11.683 1.00 97.44 94 LEU A CA 1
ATOM 765 C C . LEU A 1 94 ? -4.034 -8.600 11.184 1.00 97.44 94 LEU A C 1
ATOM 767 O O . LEU A 1 94 ? -3.455 -8.560 10.091 1.00 97.44 94 LEU A O 1
ATOM 771 N N . PRO A 1 95 ? -3.988 -9.690 11.965 1.00 96.62 95 PRO A N 1
ATOM 772 C CA . PRO A 1 95 ? -3.332 -10.915 11.536 1.00 96.62 95 PRO A CA 1
ATOM 773 C C . PRO A 1 95 ? -4.113 -11.619 10.417 1.00 96.62 95 PRO A C 1
ATOM 775 O O . PRO A 1 95 ? -5.343 -11.572 10.359 1.00 96.62 95 PRO A O 1
ATOM 778 N N . TYR A 1 96 ? -3.376 -12.288 9.529 1.00 95.44 96 TYR A N 1
ATOM 779 C CA . TYR A 1 96 ? -3.920 -13.145 8.477 1.00 95.44 96 TYR A CA 1
ATOM 780 C C . TYR A 1 96 ? -3.722 -14.621 8.812 1.00 95.44 96 TYR A C 1
ATOM 782 O O . TYR A 1 96 ? -2.614 -15.024 9.174 1.00 95.44 96 TYR A O 1
ATOM 790 N N . GLY A 1 97 ? -4.743 -15.447 8.581 1.00 92.62 97 GLY A N 1
ATOM 791 C CA . GLY A 1 97 ? -4.682 -16.904 8.663 1.00 92.62 97 GLY A CA 1
ATOM 792 C C . GLY A 1 97 ? -4.010 -17.396 9.945 1.00 92.62 97 GLY A C 1
ATOM 793 O O . GLY A 1 97 ? -4.513 -17.185 11.043 1.00 92.62 97 GLY A O 1
ATOM 794 N N . ASN A 1 98 ? -2.843 -18.029 9.803 1.00 91.50 98 ASN A N 1
ATOM 795 C CA . ASN A 1 98 ? -2.031 -18.541 10.913 1.00 91.50 98 ASN A CA 1
ATOM 796 C C . ASN A 1 98 ? -1.096 -17.492 11.551 1.00 91.50 98 ASN A C 1
ATOM 798 O O . ASN A 1 98 ? -0.062 -17.857 12.110 1.00 91.50 98 ASN A O 1
ATOM 802 N N . GLU A 1 99 ? -1.415 -16.206 11.400 1.00 93.31 99 GLU A N 1
ATOM 803 C CA . GLU A 1 99 ? -0.716 -15.049 11.976 1.00 93.31 99 GLU A CA 1
ATOM 804 C C . GLU A 1 99 ? 0.720 -14.837 11.466 1.00 93.31 99 GLU A C 1
ATOM 806 O O . GLU A 1 99 ? 1.472 -14.003 11.985 1.00 93.31 99 GLU A O 1
ATOM 811 N N . ARG A 1 100 ? 1.122 -15.547 10.403 1.00 94.12 100 ARG A N 1
ATOM 812 C CA . ARG A 1 100 ? 2.434 -15.361 9.762 1.00 94.12 100 ARG A CA 1
ATOM 813 C C . ARG A 1 100 ? 2.557 -14.009 9.068 1.00 94.12 100 ARG A C 1
ATOM 815 O O . ARG A 1 100 ? 3.646 -13.444 9.016 1.00 94.12 100 ARG A O 1
ATOM 822 N N . PHE A 1 101 ? 1.452 -13.502 8.539 1.00 95.75 101 PHE A N 1
ATOM 823 C CA . PHE A 1 101 ? 1.373 -12.172 7.953 1.00 95.75 101 PHE A CA 1
ATOM 824 C C . PHE A 1 101 ? 0.369 -11.336 8.727 1.00 95.75 101 PHE A C 1
ATOM 826 O O . PHE A 1 101 ? -0.551 -11.871 9.345 1.00 95.75 101 PHE A O 1
ATOM 833 N N . ARG A 1 102 ? 0.525 -10.019 8.655 1.00 96.38 102 ARG A N 1
ATOM 834 C CA . ARG A 1 102 ? -0.419 -9.068 9.241 1.00 96.38 102 ARG A CA 1
ATOM 835 C C . ARG A 1 102 ? -0.474 -7.775 8.446 1.00 96.38 102 ARG A C 1
ATOM 837 O O . ARG A 1 102 ? 0.521 -7.393 7.825 1.00 96.38 102 ARG A O 1
ATOM 844 N N . MET A 1 103 ? -1.624 -7.114 8.477 1.00 97.75 103 MET A N 1
ATOM 845 C CA . MET A 1 103 ? -1.781 -5.740 8.019 1.00 97.75 103 MET A CA 1
ATOM 846 C C . MET A 1 103 ? -1.719 -4.803 9.220 1.00 97.75 103 MET A C 1
ATOM 848 O O . MET A 1 103 ? -2.570 -4.866 10.096 1.00 97.75 103 MET A O 1
ATOM 852 N N . THR A 1 104 ? -0.734 -3.916 9.238 1.00 97.50 104 THR A N 1
ATOM 853 C CA . THR A 1 104 ? -0.681 -2.799 10.179 1.00 97.50 104 THR A CA 1
ATOM 854 C C . THR A 1 104 ? -1.360 -1.603 9.530 1.00 97.50 104 THR A C 1
ATOM 856 O O . THR A 1 104 ? -0.901 -1.143 8.485 1.00 97.50 104 THR A O 1
ATOM 859 N N . VAL A 1 105 ? -2.433 -1.097 10.130 1.00 98.19 105 VAL A N 1
ATOM 860 C CA . VAL A 1 105 ? -3.106 0.140 9.708 1.00 98.19 105 VAL A CA 1
ATOM 861 C C . VAL A 1 105 ? -2.650 1.265 10.625 1.00 98.19 105 VAL A C 1
ATOM 863 O O . VAL A 1 105 ? -2.713 1.109 11.839 1.00 98.19 105 VAL A O 1
ATOM 866 N N . LEU A 1 106 ? -2.206 2.388 10.058 1.00 97.62 106 LEU A N 1
ATOM 867 C CA . LEU A 1 106 ? -1.813 3.598 10.780 1.00 97.62 106 LEU A CA 1
ATOM 868 C C . LEU A 1 106 ? -2.754 4.737 10.390 1.00 97.62 106 LEU A C 1
ATOM 870 O O . LEU A 1 106 ? -2.759 5.190 9.244 1.00 97.62 106 LEU A O 1
ATOM 874 N N . LEU A 1 107 ? -3.543 5.193 11.355 1.00 98.00 107 LEU A N 1
ATOM 875 C CA . LEU A 1 107 ? -4.522 6.259 11.205 1.00 98.00 107 LEU A CA 1
ATOM 876 C C . LEU A 1 107 ? -4.006 7.521 11.910 1.00 98.00 107 LEU A C 1
ATOM 878 O O . LEU A 1 107 ? -3.951 7.528 13.145 1.00 98.00 107 LEU A O 1
ATOM 882 N N . PRO A 1 108 ? -3.618 8.576 11.174 1.00 97.19 108 PRO A N 1
ATOM 883 C CA . PRO A 1 108 ? -3.263 9.857 11.773 1.00 97.19 108 PRO A CA 1
ATOM 884 C C . PRO A 1 108 ? -4.349 10.356 12.735 1.00 97.19 108 PRO A C 1
ATOM 886 O O . PRO A 1 108 ? -5.539 10.155 12.522 1.00 97.19 108 PRO A O 1
ATOM 889 N N . LYS A 1 109 ? -3.962 11.023 13.821 1.00 95.94 109 LYS A N 1
ATOM 890 C CA . LYS A 1 109 ? -4.920 11.728 14.679 1.00 95.94 109 LYS A CA 1
ATOM 891 C C . LYS A 1 109 ? -5.416 12.991 13.974 1.00 95.94 109 LYS A C 1
ATOM 893 O O . LYS A 1 109 ? -4.764 13.532 13.082 1.00 95.94 109 LYS A O 1
ATOM 898 N N . GLN A 1 110 ? -6.571 13.500 14.396 1.00 89.88 110 GLN A N 1
ATOM 899 C CA . GLN A 1 110 ? -7.151 14.705 13.807 1.00 89.88 110 GLN A CA 1
ATOM 900 C C . GLN A 1 110 ? -6.158 15.882 13.835 1.00 89.88 110 GLN A C 1
ATOM 902 O O . GLN A 1 110 ? -5.592 16.207 14.876 1.00 89.88 110 GLN A O 1
ATOM 907 N N . GLY A 1 111 ? -5.971 16.534 12.685 1.00 88.19 111 GLY A N 1
ATOM 908 C CA . GLY A 1 111 ? -5.021 17.640 12.522 1.00 88.19 111 GLY A CA 1
ATOM 909 C C . GLY A 1 111 ? -3.591 17.210 12.179 1.00 88.19 111 GLY A C 1
ATOM 910 O O . GLY A 1 111 ? -2.766 18.077 11.899 1.00 88.19 111 GLY A O 1
ATOM 911 N N . VAL A 1 112 ? -3.299 15.906 12.156 1.00 93.38 112 VAL A N 1
ATOM 912 C CA . VAL A 1 112 ? -2.035 15.362 11.652 1.00 93.38 112 VAL A CA 1
ATOM 913 C C . VAL A 1 112 ? -2.197 15.016 10.177 1.00 93.38 112 VAL A C 1
ATOM 915 O O . VAL A 1 112 ? -3.070 14.241 9.795 1.00 93.38 112 VAL A O 1
ATOM 918 N N . ASP A 1 113 ? -1.345 15.602 9.343 1.00 92.31 113 ASP A N 1
ATOM 919 C CA . ASP A 1 113 ? -1.288 15.295 7.918 1.00 92.31 113 ASP A CA 1
ATOM 920 C C . ASP A 1 113 ? -0.608 13.936 7.670 1.00 92.31 113 ASP A C 1
ATOM 922 O O . ASP A 1 113 ? 0.444 13.630 8.240 1.00 92.31 113 ASP A O 1
ATOM 926 N N . LEU A 1 114 ? -1.204 13.122 6.794 1.00 94.56 114 LEU A N 1
ATOM 927 C CA . LEU A 1 114 ? -0.718 11.775 6.493 1.00 94.56 114 LEU A CA 1
ATOM 928 C C . LEU A 1 114 ? 0.658 11.796 5.819 1.00 94.56 114 LEU A C 1
ATOM 930 O O . LEU A 1 114 ? 1.492 10.946 6.119 1.00 94.56 114 LEU A O 1
ATOM 934 N N . ASP A 1 115 ? 0.916 12.755 4.929 1.00 93.81 115 ASP A N 1
ATOM 935 C CA . ASP A 1 115 ? 2.203 12.838 4.230 1.00 93.81 115 ASP A CA 1
ATOM 936 C C . ASP A 1 115 ? 3.332 13.267 5.170 1.00 93.81 115 ASP A C 1
ATOM 938 O O . ASP A 1 115 ? 4.459 12.777 5.065 1.00 93.81 115 ASP A O 1
ATOM 942 N N . SER A 1 116 ? 3.015 14.102 6.156 1.00 91.25 116 SER A N 1
ATOM 943 C CA . SER A 1 116 ? 3.913 14.454 7.255 1.00 91.25 116 SER A CA 1
ATOM 944 C C . SER A 1 116 ? 4.221 13.249 8.150 1.00 91.25 116 SER A C 1
ATOM 946 O O . SER A 1 116 ? 5.378 13.056 8.525 1.00 91.25 116 SER A O 1
ATOM 948 N N . LEU A 1 117 ? 3.223 12.402 8.441 1.00 90.69 117 LEU A N 1
ATOM 949 C CA . LEU A 1 117 ? 3.430 11.134 9.149 1.00 90.69 117 LEU A CA 1
ATOM 950 C C . LEU A 1 117 ? 4.307 10.169 8.335 1.00 90.69 117 LEU A C 1
ATOM 952 O O . LEU A 1 117 ? 5.251 9.603 8.869 1.00 90.69 117 LEU A O 1
ATOM 956 N N . ILE A 1 118 ? 4.054 10.006 7.036 1.00 91.94 118 ILE A N 1
ATOM 957 C CA . ILE A 1 118 ? 4.872 9.142 6.170 1.00 91.94 118 ILE A CA 1
ATOM 958 C C . ILE A 1 118 ? 6.308 9.669 6.071 1.00 91.94 118 ILE A C 1
ATOM 960 O O . ILE A 1 118 ? 7.255 8.889 6.065 1.00 91.94 118 ILE A O 1
ATOM 964 N N . SER A 1 119 ? 6.493 10.988 6.030 1.00 89.31 119 SER A N 1
ATOM 965 C CA . SER A 1 119 ? 7.822 11.604 5.948 1.00 89.31 119 SER A CA 1
ATOM 966 C C . SER A 1 119 ? 8.663 11.401 7.212 1.00 89.31 119 SER A C 1
ATOM 968 O O . SER A 1 119 ? 9.887 11.506 7.139 1.00 89.31 119 SER A O 1
ATOM 970 N N . SER A 1 120 ? 8.043 11.104 8.361 1.00 83.25 120 SER A N 1
ATOM 971 C CA . SER A 1 120 ? 8.776 10.743 9.578 1.00 83.25 120 SER A CA 1
ATOM 972 C C . SER A 1 120 ? 9.186 9.269 9.616 1.00 83.25 120 SER A C 1
ATOM 974 O O . SER A 1 120 ? 10.037 8.906 10.429 1.00 83.25 120 SER A O 1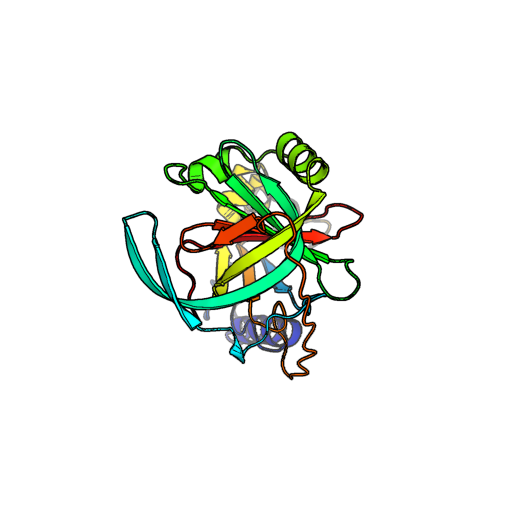
ATOM 976 N N . PHE A 1 121 ? 8.646 8.421 8.728 1.00 85.12 121 PHE A N 1
ATOM 977 C CA . PHE A 1 121 ? 8.945 6.993 8.732 1.00 85.12 121 PHE A CA 1
ATOM 978 C C . PHE A 1 121 ? 10.429 6.755 8.476 1.00 85.12 121 PHE A C 1
ATOM 980 O O . PHE A 1 121 ? 10.966 7.000 7.395 1.00 85.12 121 PHE A O 1
ATOM 987 N N . ASN A 1 122 ? 11.082 6.189 9.479 1.00 87.12 122 ASN A N 1
ATOM 988 C CA . ASN A 1 122 ? 12.419 5.647 9.364 1.00 87.12 122 ASN A CA 1
ATOM 989 C C . ASN A 1 122 ? 12.467 4.268 10.040 1.00 87.12 122 ASN A C 1
ATOM 991 O O . ASN A 1 122 ? 11.599 3.948 10.857 1.00 87.12 122 ASN A O 1
ATOM 995 N N . PRO A 1 123 ? 13.461 3.425 9.708 1.00 87.25 123 PRO A N 1
ATOM 996 C CA . PRO A 1 123 ? 13.518 2.066 10.235 1.00 87.25 123 PRO A CA 1
ATOM 997 C C . PRO A 1 123 ? 13.563 1.985 11.766 1.00 87.25 123 PRO A C 1
ATOM 999 O O . PRO A 1 123 ? 13.016 1.042 12.330 1.00 87.25 123 PRO A O 1
ATOM 1002 N N . SER A 1 124 ? 14.202 2.945 12.447 1.00 89.12 124 SER A N 1
ATOM 1003 C CA . SER A 1 124 ? 14.244 2.972 13.916 1.00 89.12 124 SER A CA 1
ATOM 1004 C C . SER A 1 124 ? 12.870 3.231 14.520 1.00 89.12 124 SER A C 1
ATOM 1006 O O . SER A 1 124 ? 12.439 2.442 15.358 1.00 89.12 124 SER A O 1
ATOM 1008 N N . ASP A 1 125 ? 12.171 4.266 14.055 1.00 87.00 125 ASP A N 1
ATOM 1009 C CA . ASP A 1 125 ? 10.844 4.626 14.558 1.00 87.00 125 ASP A CA 1
ATOM 1010 C C . ASP A 1 125 ? 9.837 3.515 14.264 1.00 87.00 125 ASP A C 1
ATOM 1012 O O . ASP A 1 125 ? 9.088 3.110 15.148 1.00 87.00 125 ASP A O 1
ATOM 1016 N N . TRP A 1 126 ? 9.889 2.935 13.059 1.00 89.19 126 TRP A N 1
ATOM 1017 C CA . TRP A 1 126 ? 9.059 1.787 12.700 1.00 89.19 126 TRP A CA 1
ATOM 1018 C C . TRP A 1 126 ? 9.263 0.618 13.666 1.00 89.19 126 TRP A C 1
ATOM 1020 O O . TRP A 1 126 ? 8.302 0.110 14.239 1.00 89.19 126 TRP A O 1
ATOM 1030 N N . ASN A 1 127 ? 10.514 0.208 13.888 1.00 89.62 127 ASN A N 1
ATOM 1031 C CA . ASN A 1 127 ? 10.824 -0.901 14.789 1.00 89.62 127 ASN A CA 1
ATOM 1032 C C . ASN A 1 127 ? 10.411 -0.605 16.235 1.00 89.62 127 ASN A C 1
ATOM 1034 O O . ASN A 1 127 ? 9.934 -1.510 16.920 1.00 89.62 127 ASN A O 1
ATOM 1038 N N . GLN A 1 128 ? 10.566 0.643 16.684 1.00 90.88 128 GLN A N 1
ATOM 1039 C CA . GLN A 1 128 ? 10.101 1.065 17.998 1.00 90.88 128 GLN A CA 1
ATOM 1040 C C . GLN A 1 128 ? 8.579 0.923 18.102 1.00 90.88 128 GLN A C 1
ATOM 1042 O O . GLN A 1 128 ? 8.110 0.206 18.983 1.00 90.88 128 GLN A O 1
ATOM 1047 N N . TRP A 1 129 ? 7.813 1.517 17.182 1.00 91.44 129 TRP A N 1
ATOM 1048 C CA . TRP A 1 129 ? 6.350 1.432 17.198 1.00 91.44 129 TRP A CA 1
ATOM 1049 C C . TRP A 1 129 ? 5.871 -0.018 17.167 1.00 91.44 129 TRP A C 1
ATOM 1051 O O . TRP A 1 129 ? 4.997 -0.383 17.944 1.00 91.44 129 TRP A O 1
ATOM 1061 N N . MET A 1 130 ? 6.484 -0.877 16.341 1.00 91.19 130 MET A N 1
ATOM 1062 C CA . MET A 1 130 ? 6.124 -2.299 16.274 1.00 91.19 130 MET A CA 1
ATOM 1063 C C . MET A 1 130 ? 6.362 -3.044 17.599 1.00 91.19 130 MET A C 1
ATOM 1065 O O . MET A 1 130 ? 5.692 -4.042 17.854 1.00 91.19 130 MET A O 1
ATOM 1069 N N . SER A 1 131 ? 7.294 -2.579 18.439 1.00 92.81 131 SER A N 1
ATOM 1070 C CA . SER A 1 131 ? 7.563 -3.160 19.762 1.00 92.81 131 SER A CA 1
ATOM 1071 C C . SER A 1 131 ? 6.611 -2.679 20.864 1.00 92.81 131 SER A C 1
ATOM 1073 O O . SER A 1 131 ? 6.556 -3.298 21.924 1.00 92.81 131 SER A O 1
ATOM 1075 N N . GLU A 1 132 ? 5.859 -1.601 20.617 1.00 95.62 132 GLU A N 1
ATOM 1076 C CA . GLU A 1 132 ? 4.940 -0.980 21.583 1.00 95.62 132 GLU A CA 1
ATOM 1077 C C . GLU A 1 132 ? 3.492 -1.495 21.454 1.00 95.62 132 GLU A C 1
ATOM 1079 O O . GLU A 1 132 ? 2.648 -1.198 22.302 1.00 95.62 132 GLU A O 1
ATOM 1084 N N . PHE A 1 133 ? 3.200 -2.311 20.436 1.00 95.94 133 PHE A N 1
ATOM 1085 C CA . PHE A 1 133 ? 1.902 -2.971 20.292 1.00 95.94 133 PHE A CA 1
ATOM 1086 C C . PHE A 1 133 ? 1.606 -3.905 21.464 1.00 95.94 133 PHE A C 1
ATOM 1088 O O . PHE A 1 133 ? 2.442 -4.700 21.895 1.00 95.94 133 PHE A O 1
ATOM 1095 N N . SER A 1 134 ? 0.364 -3.859 21.934 1.00 96.00 134 SER A N 1
ATOM 1096 C CA . SER A 1 134 ? -0.153 -4.791 22.935 1.00 96.00 134 SER A CA 1
ATOM 1097 C C . SER A 1 134 ? -1.631 -5.087 22.693 1.00 96.00 134 SER A C 1
ATOM 1099 O O . SER A 1 134 ? -2.339 -4.293 22.075 1.00 96.00 134 SER A O 1
ATOM 1101 N N . GLU A 1 135 ? -2.083 -6.256 23.141 1.00 95.81 135 GLU A N 1
ATOM 1102 C CA . GLU A 1 135 ? -3.465 -6.716 22.968 1.00 95.81 135 GLU A CA 1
ATOM 1103 C C . GLU A 1 135 ? -4.458 -5.827 23.722 1.00 95.81 135 GLU A C 1
ATOM 1105 O O . GLU A 1 135 ? -4.301 -5.579 24.920 1.00 95.81 135 GLU A O 1
ATOM 1110 N N . HIS A 1 136 ? -5.497 -5.381 23.018 1.00 95.12 136 HIS A N 1
ATOM 1111 C CA . HIS A 1 136 ? -6.603 -4.603 23.566 1.00 95.12 136 HIS A CA 1
ATOM 1112 C C . HIS A 1 136 ? -7.925 -5.041 22.933 1.00 95.12 136 HIS A C 1
ATOM 1114 O O . HIS A 1 136 ? -7.957 -5.363 21.748 1.00 95.12 136 HIS A O 1
ATOM 1120 N N . GLU A 1 137 ? -9.038 -4.943 23.670 1.00 95.75 137 GLU A N 1
ATOM 1121 C CA . GLU A 1 137 ? -10.370 -5.065 23.065 1.00 95.75 137 GLU A CA 1
ATOM 1122 C C . GLU A 1 137 ? -10.618 -3.829 22.179 1.00 95.75 137 GLU A C 1
ATOM 1124 O O . GLU A 1 137 ? -10.838 -2.719 22.680 1.00 95.75 137 GLU A O 1
ATOM 1129 N N . VAL A 1 138 ? -10.576 -4.011 20.857 1.00 96.62 138 VAL A N 1
ATOM 1130 C CA . VAL A 1 138 ? -10.718 -2.938 19.867 1.00 96.62 138 VAL A CA 1
ATOM 1131 C C . VAL A 1 138 ? -12.048 -3.068 19.131 1.00 96.62 138 VAL A C 1
ATOM 1133 O O . VAL A 1 138 ? -12.400 -4.118 18.594 1.00 96.62 138 VAL A O 1
ATOM 1136 N N . LYS A 1 139 ? -12.789 -1.962 19.051 1.00 97.69 139 LYS A N 1
ATOM 1137 C CA . LYS A 1 139 ? -13.869 -1.740 18.090 1.00 97.69 139 LYS A CA 1
ATOM 1138 C C . LYS A 1 139 ? -13.279 -1.065 16.850 1.00 97.69 139 LYS A C 1
ATOM 1140 O O . LYS A 1 139 ? -13.128 0.159 16.816 1.00 97.69 139 LYS A O 1
ATOM 1145 N N . LEU A 1 140 ? -12.958 -1.870 15.844 1.00 98.44 140 LEU A N 1
ATOM 1146 C CA . LEU A 1 140 ? -12.383 -1.423 14.582 1.00 98.44 140 LEU A CA 1
ATOM 1147 C C . LEU A 1 140 ? -13.478 -1.165 13.547 1.00 98.44 140 LEU A C 1
ATOM 1149 O O . LEU A 1 140 ? -14.354 -2.005 13.323 1.00 98.44 140 LEU A O 1
ATOM 1153 N N . GLN A 1 141 ? -13.390 -0.015 12.885 1.00 98.44 141 GLN A N 1
ATOM 1154 C CA . GLN A 1 141 ? -14.159 0.295 11.687 1.00 98.44 141 GLN A CA 1
ATOM 1155 C C . GLN A 1 141 ? -13.181 0.572 10.548 1.00 98.44 141 GLN A C 1
ATOM 1157 O O . GLN A 1 141 ? -12.433 1.547 10.617 1.00 98.44 141 GLN A O 1
ATOM 1162 N N . LEU A 1 142 ? -13.162 -0.300 9.541 1.00 98.38 142 LEU A N 1
ATOM 1163 C CA . LEU A 1 142 ? -12.203 -0.271 8.435 1.00 98.38 142 LEU A CA 1
ATOM 1164 C C . LEU A 1 142 ? -12.969 -0.243 7.101 1.00 98.38 142 LEU A C 1
ATOM 1166 O O . LEU A 1 142 ? -13.841 -1.093 6.898 1.00 98.38 142 LEU A O 1
ATOM 1170 N N . PRO A 1 143 ? -12.700 0.707 6.187 1.00 97.62 143 PRO A N 1
ATOM 1171 C CA . PRO A 1 143 ? -13.318 0.706 4.871 1.00 97.62 143 PRO A CA 1
ATOM 1172 C C . PRO A 1 143 ? -12.898 -0.527 4.080 1.00 97.62 143 PRO A C 1
ATOM 1174 O O . PRO A 1 143 ? -11.735 -0.926 4.117 1.00 97.62 143 PRO A O 1
ATOM 1177 N N . LYS A 1 144 ? -13.823 -1.072 3.289 1.00 96.06 144 LYS A N 1
ATOM 1178 C CA . LYS A 1 144 ? -13.432 -1.889 2.141 1.00 96.06 144 LYS A CA 1
ATOM 1179 C C . LYS A 1 144 ? -12.724 -0.996 1.131 1.00 96.06 144 LYS A C 1
ATOM 1181 O O . LYS A 1 144 ? -13.163 0.135 0.899 1.00 96.06 144 LYS A O 1
ATOM 1186 N N . PHE A 1 145 ? -11.661 -1.491 0.517 1.00 94.81 145 PHE A N 1
ATOM 1187 C CA . PHE A 1 145 ? -10.971 -0.741 -0.523 1.00 94.81 145 PHE A CA 1
ATOM 1188 C C . PHE A 1 145 ? -10.255 -1.656 -1.498 1.00 94.81 145 PHE A C 1
ATOM 1190 O O . PHE A 1 145 ? -9.777 -2.730 -1.150 1.00 94.81 145 PHE A O 1
ATOM 1197 N N . LYS A 1 146 ? -10.117 -1.159 -2.717 1.00 92.31 146 LYS A N 1
ATOM 1198 C CA . LYS A 1 146 ? -9.314 -1.730 -3.778 1.00 92.31 146 LYS A CA 1
ATOM 1199 C C . LYS A 1 146 ? -8.306 -0.694 -4.251 1.00 92.31 146 LYS A C 1
ATOM 1201 O O . LYS A 1 146 ? -8.644 0.470 -4.465 1.00 92.31 146 LYS A O 1
ATOM 1206 N N . LEU A 1 147 ? -7.063 -1.127 -4.410 1.00 90.00 147 LEU A N 1
ATOM 1207 C CA . LEU A 1 147 ? -5.936 -0.312 -4.831 1.00 90.00 147 LEU A CA 1
ATOM 1208 C C . LEU A 1 147 ? -5.202 -1.008 -5.974 1.00 90.00 147 LEU A C 1
ATOM 1210 O O . LEU A 1 147 ? -4.581 -2.055 -5.795 1.00 90.00 147 LEU A O 1
ATOM 1214 N N . GLU A 1 148 ? -5.219 -0.363 -7.134 1.00 90.12 148 GLU A N 1
ATOM 1215 C CA . GLU A 1 148 ? -4.350 -0.688 -8.258 1.00 90.12 148 GLU A CA 1
ATOM 1216 C C . GLU A 1 148 ? -3.351 0.446 -8.452 1.00 90.12 148 GLU A C 1
ATOM 1218 O O . GLU A 1 148 ? -3.734 1.596 -8.668 1.00 90.12 148 GLU A O 1
ATOM 1223 N N . TYR A 1 149 ? -2.058 0.134 -8.402 1.00 89.62 149 TYR A N 1
ATOM 1224 C CA . TYR A 1 149 ? -1.013 1.137 -8.570 1.00 89.62 149 TYR A CA 1
ATOM 1225 C C . TYR A 1 149 ? -0.019 0.709 -9.639 1.00 89.62 149 TYR A C 1
ATOM 1227 O O . TYR A 1 149 ? 0.437 -0.429 -9.653 1.00 89.62 149 TYR A O 1
ATOM 1235 N N . LYS A 1 150 ? 0.328 1.620 -10.551 1.00 92.19 150 LYS A N 1
ATOM 1236 C CA . LYS A 1 150 ? 1.309 1.400 -11.621 1.00 92.19 150 LYS A CA 1
ATOM 1237 C C . LYS A 1 150 ? 2.293 2.559 -11.633 1.00 92.19 150 LYS A C 1
ATOM 1239 O O . LYS A 1 150 ? 1.884 3.711 -11.739 1.00 92.19 150 LYS A O 1
ATOM 1244 N N . ILE A 1 151 ? 3.584 2.249 -11.615 1.00 93.38 151 ILE A N 1
ATOM 1245 C CA . ILE A 1 151 ? 4.653 3.244 -11.701 1.00 93.38 151 ILE A CA 1
ATOM 1246 C C . ILE A 1 151 ? 5.813 2.754 -12.571 1.00 93.38 151 ILE A C 1
ATOM 1248 O O . ILE A 1 151 ? 6.087 1.557 -12.689 1.00 93.38 151 ILE A O 1
ATOM 1252 N N . THR A 1 152 ? 6.501 3.706 -13.202 1.00 94.56 152 THR A N 1
ATOM 1253 C CA . THR A 1 152 ? 7.824 3.479 -13.789 1.00 94.56 152 THR A CA 1
ATOM 1254 C C . THR A 1 152 ? 8.873 3.968 -12.799 1.00 94.56 152 THR A C 1
ATOM 1256 O O . THR A 1 152 ? 8.914 5.155 -12.498 1.00 94.56 152 THR A O 1
ATOM 1259 N N . LEU A 1 153 ? 9.694 3.063 -12.270 1.00 95.94 153 LEU A N 1
ATOM 1260 C CA . LEU A 1 153 ? 10.588 3.349 -11.142 1.00 95.94 153 LEU A CA 1
ATOM 1261 C C . LEU A 1 153 ? 11.914 4.009 -11.539 1.00 95.94 153 LEU A C 1
ATOM 1263 O O . LEU A 1 153 ? 12.722 4.276 -10.657 1.00 95.94 153 LEU A O 1
ATOM 1267 N N . ASN A 1 154 ? 12.164 4.259 -12.827 1.00 95.38 154 ASN A N 1
ATOM 1268 C CA . ASN A 1 154 ? 13.449 4.764 -13.317 1.00 95.38 154 ASN A CA 1
ATOM 1269 C C . ASN A 1 154 ? 13.945 5.979 -12.520 1.00 95.38 154 ASN A C 1
ATOM 1271 O O . ASN A 1 154 ? 15.023 5.913 -11.938 1.00 95.38 154 ASN A O 1
ATOM 1275 N N . ASP A 1 155 ? 13.154 7.050 -12.437 1.00 96.75 155 ASP A N 1
ATOM 1276 C CA . ASP A 1 155 ? 13.583 8.296 -11.787 1.00 96.75 155 ASP A CA 1
ATOM 1277 C C . ASP A 1 155 ? 13.761 8.136 -10.274 1.00 96.75 155 ASP A C 1
ATOM 1279 O O . ASP A 1 155 ? 14.704 8.674 -9.696 1.00 96.75 155 ASP A O 1
ATOM 1283 N N . ILE A 1 156 ? 12.912 7.324 -9.638 1.00 95.69 156 ILE A N 1
ATOM 1284 C CA . ILE A 1 156 ? 13.022 7.003 -8.209 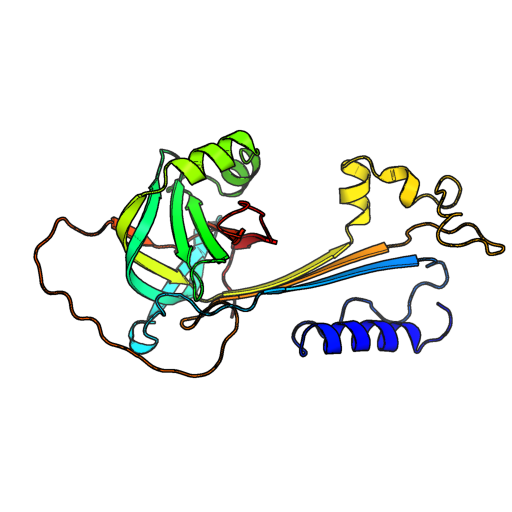1.00 95.69 156 ILE A CA 1
ATOM 1285 C C . ILE A 1 156 ? 14.320 6.237 -7.943 1.00 95.69 156 ILE A C 1
ATOM 1287 O O . ILE A 1 156 ? 15.086 6.599 -7.057 1.00 95.69 156 ILE A O 1
ATOM 1291 N N . LEU A 1 157 ? 14.610 5.202 -8.731 1.00 96.75 157 LEU A N 1
ATOM 1292 C CA . LEU A 1 157 ? 15.824 4.402 -8.570 1.00 96.75 157 LEU A CA 1
ATOM 1293 C C . LEU A 1 157 ? 17.086 5.205 -8.910 1.00 96.75 157 LEU A C 1
ATOM 1295 O O . LEU A 1 157 ? 18.107 5.034 -8.246 1.00 96.75 157 LEU A O 1
ATOM 1299 N N . LYS A 1 158 ? 17.017 6.120 -9.888 1.00 96.69 158 LYS A N 1
ATOM 1300 C CA . LYS A 1 158 ? 18.074 7.108 -10.160 1.00 96.69 158 LYS A CA 1
ATOM 1301 C C . LYS A 1 158 ? 18.333 7.978 -8.928 1.00 96.69 158 LYS A C 1
ATOM 1303 O O . LYS A 1 158 ? 19.481 8.080 -8.501 1.00 96.69 158 LYS A O 1
ATOM 1308 N N . ALA A 1 159 ? 17.283 8.539 -8.325 1.00 96.69 159 ALA A N 1
ATOM 1309 C CA . ALA A 1 159 ? 17.383 9.360 -7.116 1.00 96.69 159 ALA A CA 1
ATOM 1310 C C . ALA A 1 159 ? 17.918 8.580 -5.899 1.00 96.69 159 ALA A C 1
ATOM 1312 O O . ALA A 1 159 ? 18.612 9.152 -5.063 1.00 96.69 159 ALA A O 1
ATOM 1313 N N . LEU A 1 160 ? 17.663 7.269 -5.832 1.00 95.19 160 LEU A N 1
ATOM 1314 C CA . LEU A 1 160 ? 18.211 6.359 -4.818 1.00 95.19 160 LEU A C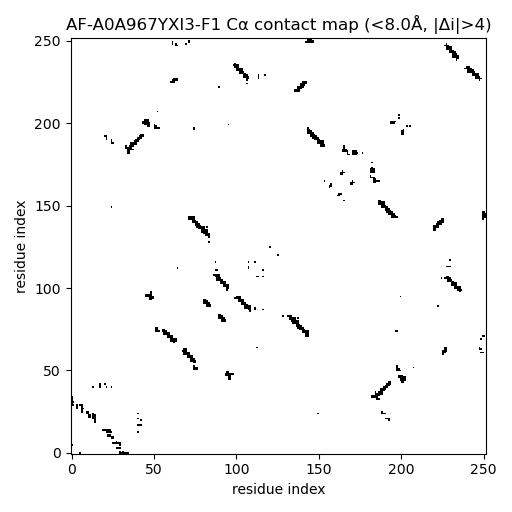A 1
ATOM 1315 C C . LEU A 1 160 ? 19.657 5.900 -5.102 1.00 95.19 160 LEU A C 1
ATOM 1317 O O . LEU A 1 160 ? 20.203 5.102 -4.343 1.00 95.19 160 LEU A O 1
ATOM 1321 N N . GLY A 1 161 ? 20.291 6.394 -6.172 1.00 96.56 161 GLY A N 1
ATOM 1322 C CA . GLY A 1 161 ? 21.707 6.156 -6.475 1.00 96.56 161 GLY A CA 1
ATOM 1323 C C . GLY A 1 161 ? 21.985 5.117 -7.565 1.00 96.56 161 GLY A C 1
ATOM 1324 O O . GLY A 1 161 ? 23.146 4.833 -7.848 1.00 96.56 161 GLY A O 1
ATOM 1325 N N . MET A 1 162 ? 20.960 4.570 -8.227 1.00 96.69 162 MET A N 1
ATOM 1326 C CA . MET A 1 162 ? 21.109 3.553 -9.280 1.00 96.69 162 MET A CA 1
ATOM 1327 C C . MET A 1 162 ? 21.138 4.157 -10.696 1.00 96.69 162 MET A C 1
ATOM 1329 O O . MET A 1 162 ? 20.594 3.577 -11.633 1.00 96.69 162 MET A O 1
ATOM 1333 N N . ALA A 1 163 ? 21.733 5.340 -10.880 1.00 96.94 163 ALA A N 1
ATOM 1334 C CA . ALA A 1 163 ? 21.604 6.069 -12.143 1.00 96.94 163 ALA A CA 1
ATOM 1335 C C . ALA A 1 163 ? 22.258 5.372 -13.346 1.00 96.94 163 ALA A C 1
ATOM 1337 O O . ALA A 1 163 ? 21.614 5.213 -14.382 1.00 96.94 163 ALA A O 1
ATOM 1338 N N . VAL A 1 164 ? 23.484 4.875 -13.164 1.00 97.44 164 VAL A N 1
ATOM 1339 C CA . VAL A 1 164 ? 24.311 4.241 -14.209 1.00 97.44 164 VAL A CA 1
ATOM 1340 C C . VAL A 1 164 ? 23.594 3.088 -14.920 1.00 97.44 164 VAL A C 1
ATOM 1342 O O . VAL A 1 164 ? 23.750 2.909 -16.121 1.00 97.44 164 VAL A O 1
ATOM 1345 N N . ALA A 1 165 ? 22.751 2.327 -14.213 1.00 96.06 165 ALA A N 1
ATOM 1346 C CA . ALA A 1 165 ? 22.046 1.167 -14.768 1.00 96.06 165 ALA A CA 1
ATOM 1347 C C . ALA A 1 165 ? 21.063 1.508 -15.908 1.00 96.06 165 ALA A C 1
ATOM 1349 O O . ALA A 1 165 ? 20.658 0.619 -16.661 1.00 96.06 165 ALA A O 1
ATOM 1350 N N . PHE A 1 166 ? 20.669 2.777 -16.029 1.00 95.81 166 PHE A N 1
ATOM 1351 C CA . PHE A 1 166 ? 19.738 3.265 -17.046 1.00 95.81 166 PHE A CA 1
ATOM 1352 C C . PHE A 1 166 ? 20.434 4.002 -18.197 1.00 95.81 166 PHE A C 1
ATOM 1354 O O . PHE A 1 166 ? 19.752 4.449 -19.118 1.00 95.81 166 PHE A O 1
ATOM 1361 N N . GLU A 1 167 ? 21.759 4.161 -18.143 1.00 94.75 167 GLU A N 1
ATOM 1362 C CA . GLU A 1 167 ? 22.509 4.971 -19.101 1.00 94.75 167 GLU A CA 1
ATOM 1363 C C . GLU A 1 167 ? 23.114 4.094 -20.214 1.00 94.75 167 GLU A C 1
ATOM 1365 O O . GLU A 1 167 ? 23.933 3.217 -19.922 1.00 94.75 167 GLU A O 1
ATOM 1370 N N . PRO A 1 168 ? 22.774 4.322 -21.501 1.00 92.06 168 PRO A N 1
ATOM 1371 C CA . PRO A 1 168 ? 23.169 3.435 -22.601 1.00 92.06 168 PRO A CA 1
ATOM 1372 C C . PRO A 1 168 ? 24.676 3.236 -22.780 1.00 92.06 168 PRO A C 1
ATOM 1374 O O . PRO A 1 168 ? 25.097 2.201 -23.291 1.00 92.06 168 PRO A O 1
ATOM 1377 N N . TYR A 1 169 ? 25.485 4.220 -22.381 1.00 91.44 169 TYR A N 1
ATOM 1378 C CA . TYR A 1 169 ? 26.939 4.214 -22.576 1.00 91.44 169 TYR A CA 1
ATOM 1379 C C . TYR A 1 169 ? 27.737 3.948 -21.293 1.00 91.44 169 TYR A C 1
ATOM 1381 O O . TYR A 1 169 ? 28.958 3.835 -21.365 1.00 91.44 169 TYR A O 1
ATOM 1389 N N . GLU A 1 170 ? 27.073 3.849 -20.138 1.00 94.75 170 GLU A N 1
ATOM 1390 C CA . GLU A 1 170 ? 27.734 3.643 -18.840 1.00 94.75 170 GLU A CA 1
ATOM 1391 C C . GLU A 1 170 ? 27.295 2.351 -18.144 1.00 94.75 170 GLU A C 1
ATOM 1393 O O . GLU A 1 170 ? 28.058 1.793 -17.356 1.00 94.75 170 GLU A O 1
ATOM 1398 N N . ALA A 1 171 ? 26.084 1.858 -18.427 1.00 95.62 171 ALA A N 1
ATOM 1399 C CA . ALA A 1 171 ? 25.597 0.612 -17.860 1.00 95.62 171 ALA A CA 1
ATOM 1400 C C . ALA A 1 171 ? 26.501 -0.565 -18.259 1.00 95.62 171 ALA A C 1
ATOM 1402 O O . ALA A 1 171 ? 26.786 -0.761 -19.441 1.00 95.62 171 ALA A O 1
ATOM 1403 N N . ASP A 1 172 ? 26.894 -1.382 -17.279 1.00 94.31 172 ASP A N 1
ATOM 1404 C CA . ASP A 1 172 ? 27.631 -2.628 -17.497 1.00 94.31 172 ASP A CA 1
ATOM 1405 C C . ASP A 1 172 ? 26.787 -3.826 -17.043 1.00 94.31 172 ASP A C 1
ATOM 1407 O O . ASP A 1 172 ? 26.759 -4.204 -15.869 1.00 94.31 172 ASP A O 1
ATOM 1411 N N . PHE A 1 173 ? 26.094 -4.432 -18.008 1.00 95.06 173 PHE A N 1
ATOM 1412 C CA . PHE A 1 173 ? 25.358 -5.687 -17.841 1.00 95.06 173 PHE A CA 1
ATOM 1413 C C . PHE A 1 173 ? 26.029 -6.856 -18.581 1.00 95.06 173 PHE A C 1
ATOM 1415 O O . PHE A 1 173 ? 25.364 -7.832 -18.932 1.00 95.06 173 PHE A O 1
ATOM 1422 N N . THR A 1 174 ? 27.351 -6.809 -18.790 1.00 93.12 174 THR A N 1
ATOM 1423 C CA . THR A 1 174 ? 28.099 -7.808 -19.586 1.00 93.12 174 THR A CA 1
ATOM 1424 C C . THR A 1 174 ? 27.979 -9.246 -19.071 1.00 93.12 174 THR A C 1
ATOM 1426 O O . THR A 1 174 ? 28.074 -10.195 -19.849 1.00 93.12 174 THR A O 1
ATOM 1429 N N . LYS A 1 175 ? 27.722 -9.423 -17.767 1.00 94.50 175 LYS A N 1
ATOM 1430 C CA . LYS A 1 175 ? 27.462 -10.734 -17.140 1.00 94.50 175 LYS A CA 1
ATOM 1431 C C . LYS A 1 175 ? 26.071 -11.306 -17.435 1.00 94.50 175 LYS A C 1
ATOM 1433 O O . LYS A 1 175 ? 25.870 -12.501 -17.243 1.00 94.50 175 LYS A O 1
ATOM 1438 N N . LEU A 1 176 ? 25.118 -10.469 -17.844 1.00 92.81 176 LEU A N 1
ATOM 1439 C CA . LEU A 1 176 ? 23.758 -10.869 -18.217 1.00 92.81 176 LEU A CA 1
ATOM 1440 C C . LEU A 1 176 ? 23.622 -11.012 -19.738 1.00 92.81 176 LEU A C 1
ATOM 1442 O O . LEU A 1 176 ? 22.934 -11.910 -20.217 1.00 92.81 176 LEU A O 1
ATOM 1446 N N . TYR A 1 177 ? 24.277 -10.129 -20.492 1.00 89.44 177 TYR A N 1
ATOM 1447 C CA . TYR A 1 177 ? 24.187 -10.057 -21.944 1.00 89.44 177 TYR A CA 1
ATOM 1448 C C . TYR A 1 177 ? 25.535 -9.674 -22.556 1.00 89.44 177 TYR A C 1
ATOM 1450 O O . TYR A 1 177 ? 26.168 -8.716 -22.128 1.00 89.44 177 TYR A O 1
ATOM 1458 N N . SER A 1 178 ? 25.959 -10.407 -23.586 1.00 87.19 178 SER A N 1
ATOM 1459 C CA . SER A 1 178 ? 27.226 -10.170 -24.298 1.00 87.19 178 SER A CA 1
ATOM 1460 C C . SER A 1 178 ? 27.022 -10.046 -25.813 1.00 87.19 178 SER A C 1
ATOM 1462 O O . SER A 1 178 ? 27.848 -10.509 -26.598 1.00 87.19 178 SER A O 1
ATOM 1464 N N . GLY A 1 179 ? 25.879 -9.497 -26.235 1.00 83.88 179 GLY A N 1
ATOM 1465 C CA . GLY A 1 179 ? 25.601 -9.249 -27.650 1.00 83.88 179 GLY A CA 1
ATOM 1466 C C . GLY A 1 179 ? 26.280 -7.981 -28.189 1.00 83.88 179 GLY A C 1
ATOM 1467 O O . GLY A 1 179 ? 27.067 -7.351 -27.487 1.00 83.88 179 GLY A O 1
ATOM 1468 N N . PRO A 1 180 ? 26.011 -7.617 -29.456 1.00 80.31 180 PRO A N 1
ATOM 1469 C CA . PRO A 1 180 ? 26.754 -6.565 -30.158 1.00 80.31 180 PRO A CA 1
ATOM 1470 C C . PRO A 1 180 ? 26.449 -5.140 -29.672 1.00 80.31 180 PRO A C 1
ATOM 1472 O O . PRO A 1 180 ? 27.287 -4.257 -29.824 1.00 80.31 180 PRO 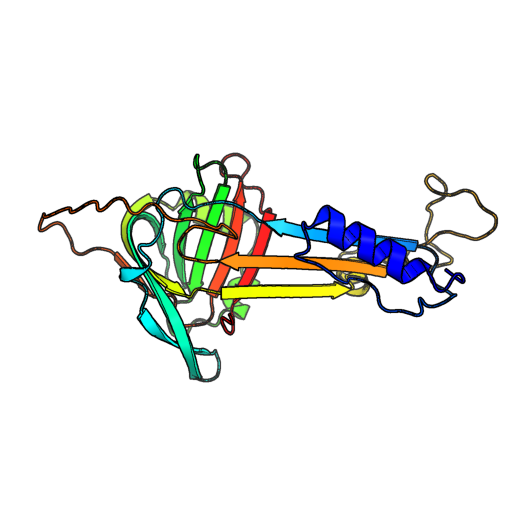A O 1
ATOM 1475 N N . GLU A 1 181 ? 25.262 -4.909 -29.113 1.00 84.12 181 GLU A N 1
ATOM 1476 C CA . GLU A 1 181 ? 24.853 -3.619 -28.543 1.00 84.12 181 GLU A CA 1
ATOM 1477 C C . GLU A 1 181 ? 25.023 -3.630 -27.020 1.00 84.12 181 GLU A C 1
ATOM 1479 O O . GLU A 1 181 ? 24.982 -4.693 -26.404 1.00 84.12 181 GLU A O 1
ATOM 1484 N N . ASN A 1 182 ? 25.205 -2.469 -26.387 1.00 88.19 182 ASN A N 1
ATOM 1485 C CA . ASN A 1 182 ? 25.275 -2.422 -24.927 1.00 88.19 182 ASN A CA 1
ATOM 1486 C C . ASN A 1 182 ? 23.883 -2.632 -24.308 1.00 88.19 182 ASN A C 1
ATOM 1488 O O . ASN A 1 182 ? 22.904 -2.032 -24.755 1.00 88.19 182 ASN A O 1
ATOM 1492 N N . ALA A 1 183 ? 23.790 -3.451 -23.259 1.00 92.38 183 ALA A N 1
ATOM 1493 C CA . ALA A 1 183 ? 22.551 -3.607 -22.502 1.00 92.38 183 ALA A CA 1
ATOM 1494 C C . ALA A 1 183 ? 22.461 -2.559 -21.389 1.00 92.38 183 ALA A C 1
ATOM 1496 O O . ALA A 1 183 ? 23.413 -2.343 -20.647 1.00 92.38 183 ALA A O 1
ATOM 1497 N N . TYR A 1 184 ? 21.283 -1.962 -21.239 1.00 94.19 184 TYR A N 1
ATOM 1498 C CA . TYR A 1 184 ? 20.930 -1.053 -20.151 1.00 94.19 184 TYR A CA 1
ATOM 1499 C C . TYR A 1 184 ? 19.448 -1.219 -19.817 1.00 94.19 184 TYR A C 1
ATOM 1501 O O . TYR A 1 184 ? 18.656 -1.676 -20.648 1.00 94.19 184 TYR A O 1
ATOM 1509 N N . ILE A 1 185 ? 19.050 -0.851 -18.601 1.00 95.50 185 ILE A N 1
ATOM 1510 C CA . ILE A 1 185 ? 17.644 -0.886 -18.202 1.00 95.50 185 ILE A CA 1
ATOM 1511 C C . ILE A 1 185 ? 16.926 0.276 -18.884 1.00 95.50 185 ILE A C 1
ATOM 1513 O O . ILE A 1 185 ? 17.151 1.436 -18.553 1.00 95.50 185 ILE A O 1
ATOM 1517 N N . SER A 1 186 ? 16.019 -0.019 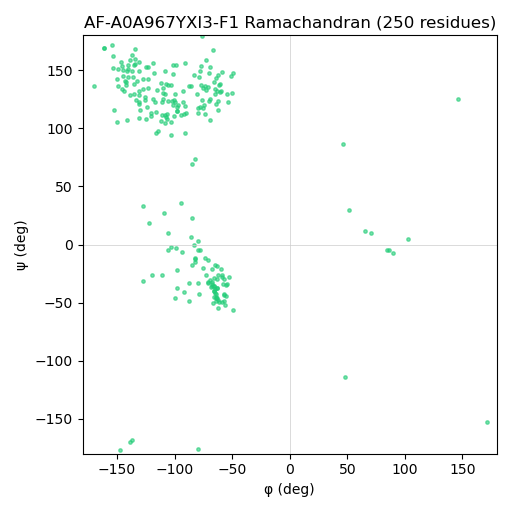-19.813 1.00 94.62 186 SER A N 1
ATOM 1518 C CA . SER A 1 186 ? 15.201 1.022 -20.440 1.00 94.62 186 SER A CA 1
ATOM 1519 C C . SER A 1 186 ? 14.060 1.441 -19.519 1.00 94.62 186 SER A C 1
ATOM 1521 O O . SER A 1 186 ? 13.768 2.623 -19.371 1.00 94.62 186 SER A O 1
ATOM 1523 N N . ASN A 1 187 ? 13.402 0.479 -18.873 1.00 93.69 187 ASN A N 1
ATOM 1524 C CA . ASN A 1 187 ? 12.252 0.740 -18.014 1.00 93.69 187 ASN A CA 1
ATOM 1525 C C . ASN A 1 187 ? 12.165 -0.277 -16.874 1.00 93.69 187 ASN A C 1
ATOM 1527 O O . ASN A 1 187 ? 12.239 -1.482 -17.112 1.00 93.69 187 ASN A O 1
ATOM 1531 N N . VAL A 1 188 ? 11.885 0.202 -15.664 1.00 95.69 188 VAL A N 1
ATOM 1532 C CA . VAL A 1 188 ? 11.440 -0.632 -14.540 1.00 95.69 188 VAL A CA 1
ATOM 1533 C C . VAL A 1 188 ? 9.956 -0.375 -14.331 1.00 95.69 188 VAL A C 1
ATOM 1535 O O . VAL A 1 188 ? 9.573 0.706 -13.889 1.00 95.69 188 VAL A O 1
ATOM 1538 N N . LYS A 1 189 ? 9.108 -1.342 -14.679 1.00 94.12 189 LYS A N 1
ATOM 1539 C CA . LYS A 1 189 ? 7.656 -1.254 -14.500 1.00 94.12 189 LYS A CA 1
ATOM 1540 C C . LYS A 1 189 ? 7.262 -2.012 -13.239 1.00 94.12 189 LYS A C 1
ATOM 1542 O O . LYS A 1 189 ? 7.525 -3.208 -13.138 1.00 94.12 189 LYS A O 1
ATOM 1547 N N . HIS A 1 190 ? 6.615 -1.316 -12.312 1.00 92.88 190 HIS A N 1
ATOM 1548 C CA . HIS A 1 190 ? 6.066 -1.900 -11.097 1.00 92.88 190 HIS A CA 1
ATOM 1549 C C . HIS A 1 190 ? 4.554 -1.698 -11.077 1.00 92.88 190 HIS A C 1
ATOM 1551 O O . HIS A 1 190 ? 4.082 -0.568 -11.239 1.00 92.88 190 HIS A O 1
ATOM 1557 N N . LYS A 1 191 ? 3.798 -2.787 -10.930 1.00 92.62 191 LYS A N 1
ATOM 1558 C CA . LYS A 1 191 ? 2.345 -2.747 -10.782 1.00 92.62 191 LYS A CA 1
ATOM 1559 C C . LYS A 1 191 ? 1.910 -3.593 -9.591 1.00 92.62 191 LYS A C 1
ATOM 1561 O O . LYS A 1 191 ? 2.342 -4.735 -9.461 1.00 92.62 191 LYS A O 1
ATOM 1566 N N . THR A 1 192 ? 1.063 -3.035 -8.742 1.00 92.00 192 THR A N 1
ATOM 1567 C CA . THR A 1 192 ? 0.559 -3.698 -7.542 1.00 92.00 192 THR A CA 1
ATOM 1568 C C . THR A 1 192 ? -0.959 -3.726 -7.523 1.00 92.00 192 THR A C 1
ATOM 1570 O O . THR A 1 192 ? -1.617 -2.867 -8.119 1.00 92.00 192 THR A O 1
ATOM 1573 N N . PHE A 1 193 ? -1.491 -4.732 -6.838 1.00 91.25 193 PHE A N 1
ATOM 1574 C CA . PHE A 1 193 ? -2.912 -4.902 -6.579 1.00 91.25 193 PHE A CA 1
ATOM 1575 C C . PHE A 1 193 ? -3.123 -5.288 -5.111 1.00 91.25 193 PHE A C 1
ATOM 1577 O O . PHE A 1 193 ? -2.475 -6.215 -4.620 1.00 91.25 193 PHE A O 1
ATOM 1584 N N . VAL A 1 194 ? -4.021 -4.588 -4.421 1.00 91.75 194 VAL A N 1
ATOM 1585 C CA . VAL A 1 194 ? -4.487 -4.920 -3.066 1.00 91.75 194 VAL A CA 1
ATOM 1586 C C . VAL A 1 194 ? -5.994 -4.693 -3.017 1.00 91.75 194 VAL A C 1
ATOM 1588 O O . VAL A 1 194 ? -6.457 -3.616 -3.380 1.00 91.75 194 VAL A O 1
ATOM 1591 N N . GLU A 1 195 ? -6.753 -5.674 -2.548 1.00 93.62 195 GLU A N 1
ATOM 1592 C CA . GLU A 1 195 ? -8.197 -5.558 -2.327 1.00 93.62 195 GLU A CA 1
ATOM 1593 C C . GLU A 1 195 ? -8.521 -6.077 -0.935 1.00 93.62 195 GLU A C 1
ATOM 1595 O O . GLU A 1 195 ? -8.213 -7.224 -0.641 1.00 93.62 195 GLU A O 1
ATOM 1600 N N . VAL A 1 196 ? -9.099 -5.226 -0.093 1.00 95.25 196 VAL A N 1
ATOM 1601 C CA . VAL A 1 196 ? -9.455 -5.508 1.298 1.00 95.25 196 VAL A CA 1
ATOM 1602 C C . VAL A 1 196 ? -10.969 -5.579 1.444 1.00 95.25 196 VAL A C 1
ATOM 1604 O O . VAL A 1 196 ? -11.687 -4.623 1.125 1.00 95.25 196 VAL A O 1
ATOM 1607 N N . ASP A 1 197 ? -11.434 -6.701 1.985 1.00 94.81 197 ASP A N 1
ATOM 1608 C CA . ASP A 1 197 ? -12.831 -6.994 2.265 1.00 94.81 197 ASP A CA 1
ATOM 1609 C C . ASP A 1 197 ? -13.023 -7.691 3.621 1.00 94.81 197 ASP A C 1
ATOM 1611 O O . ASP A 1 197 ? -12.119 -7.732 4.464 1.00 94.81 197 ASP A O 1
ATOM 1615 N N . GLU A 1 198 ? -14.243 -8.175 3.859 1.00 94.88 198 GLU A N 1
ATOM 1616 C CA . GLU A 1 198 ? -14.619 -8.804 5.115 1.00 94.88 198 GLU A CA 1
ATOM 1617 C C . GLU A 1 198 ? -13.881 -10.117 5.396 1.00 94.88 198 GLU A C 1
ATOM 1619 O O . GLU A 1 198 ? -13.659 -10.440 6.562 1.00 94.88 198 GLU A O 1
ATOM 1624 N N . GLU A 1 199 ? -13.481 -10.852 4.358 1.00 89.56 199 GLU A N 1
ATOM 1625 C CA . GLU A 1 199 ? -12.803 -12.145 4.477 1.00 89.56 199 GLU A CA 1
ATOM 1626 C C . GLU A 1 199 ? -11.283 -11.968 4.592 1.00 89.56 199 GLU A C 1
ATOM 1628 O O . GLU A 1 199 ? -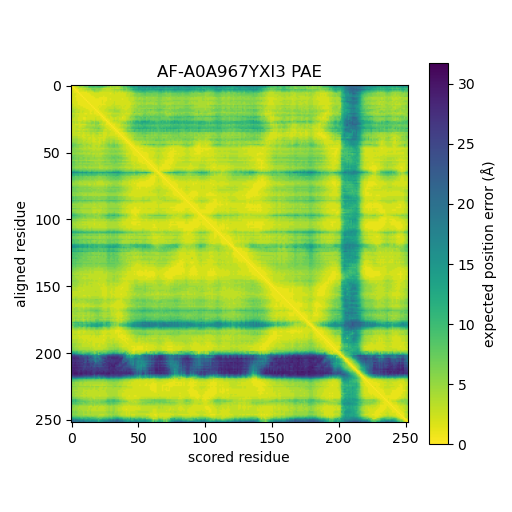10.610 -12.750 5.266 1.00 89.56 199 GLU A O 1
ATOM 1633 N N . GLY A 1 200 ? -10.708 -10.949 3.949 1.00 88.00 200 GLY A N 1
ATOM 1634 C CA . GLY A 1 200 ? -9.263 -10.776 3.924 1.00 88.00 200 GLY A CA 1
ATOM 1635 C C . GLY A 1 200 ? -8.747 -9.694 2.991 1.00 88.00 200 GLY A C 1
ATOM 1636 O O . GLY A 1 200 ? -9.411 -8.715 2.661 1.00 88.00 200 GLY A O 1
ATOM 1637 N N . THR A 1 201 ? -7.511 -9.913 2.542 1.00 81.75 201 THR A N 1
ATOM 1638 C CA . THR A 1 201 ? -7.044 -9.392 1.266 1.00 81.75 201 THR A CA 1
ATOM 1639 C C . THR A 1 201 ? -7.238 -10.472 0.197 1.00 81.75 201 THR A C 1
ATOM 1641 O O . THR A 1 201 ? -6.593 -11.518 0.242 1.00 81.75 201 THR A O 1
ATOM 1644 N N . GLU A 1 202 ? -8.165 -10.214 -0.719 1.00 67.31 202 GLU A N 1
ATOM 1645 C CA . GLU A 1 202 ? -8.670 -11.045 -1.825 1.00 67.31 202 GLU A CA 1
ATOM 1646 C C . GLU A 1 202 ? -9.016 -12.529 -1.525 1.00 67.31 202 GLU A C 1
ATOM 1648 O O . GLU A 1 202 ? -8.248 -13.461 -1.806 1.00 67.31 202 GLU A O 1
ATOM 1653 N N . ALA A 1 203 ? -10.248 -12.781 -1.071 1.00 35.34 203 ALA A N 1
ATOM 1654 C CA . ALA A 1 203 ? -10.854 -14.111 -0.941 1.00 35.34 203 ALA A CA 1
ATOM 1655 C C . ALA A 1 203 ? -12.306 -14.152 -1.479 1.00 35.34 203 ALA A C 1
ATOM 1657 O O . ALA A 1 203 ? -12.869 -13.132 -1.864 1.00 35.34 203 ALA A O 1
ATOM 1658 N N . ALA A 1 204 ? -12.852 -15.368 -1.619 1.00 31.33 204 ALA A N 1
ATOM 1659 C CA . ALA A 1 204 ? -14.259 -15.623 -1.925 1.00 31.33 204 ALA A CA 1
ATOM 1660 C C . ALA A 1 204 ? -14.701 -16.967 -1.309 1.00 31.33 204 ALA A C 1
ATOM 1662 O O . ALA A 1 204 ? -14.349 -18.024 -1.845 1.00 31.33 204 ALA A O 1
ATOM 1663 N N . ALA A 1 205 ? -15.476 -16.911 -0.222 1.00 29.28 205 ALA A N 1
ATOM 1664 C CA . ALA A 1 205 ? -16.659 -17.705 0.142 1.00 29.28 205 ALA A CA 1
ATOM 1665 C C . ALA A 1 205 ? -16.758 -17.946 1.665 1.00 29.28 205 ALA A C 1
ATOM 1667 O O . ALA A 1 205 ? -15.893 -18.551 2.293 1.00 29.28 205 ALA A O 1
ATOM 1668 N N . VAL A 1 206 ? -17.931 -17.556 2.168 1.00 29.88 206 VAL A N 1
ATOM 1669 C CA . VAL A 1 206 ? -18.353 -17.257 3.543 1.00 29.88 206 VAL A CA 1
ATOM 1670 C C . VAL A 1 206 ? -18.478 -18.463 4.484 1.00 29.88 206 VAL A C 1
ATOM 1672 O O . VAL A 1 206 ? -19.202 -19.413 4.177 1.00 29.88 206 VAL A O 1
ATOM 1675 N N . THR A 1 207 ? -17.968 -18.328 5.716 1.00 32.62 207 THR A N 1
ATOM 1676 C CA . THR A 1 207 ? -18.578 -18.948 6.911 1.00 32.62 207 THR A CA 1
ATOM 1677 C C . THR A 1 207 ? -18.493 -18.021 8.127 1.00 32.62 207 THR A C 1
ATOM 1679 O O . THR A 1 207 ? -17.436 -17.878 8.728 1.00 32.62 207 THR A O 1
ATOM 1682 N N . SER A 1 208 ? -19.623 -17.438 8.537 1.00 34.12 208 SER A N 1
ATOM 1683 C CA . SER A 1 208 ? -19.733 -16.614 9.747 1.00 34.12 208 SER A CA 1
ATOM 1684 C C . SER A 1 208 ? -19.753 -17.479 11.017 1.00 34.12 208 SER A C 1
ATOM 1686 O O . SER A 1 208 ? -20.636 -18.328 11.170 1.00 34.12 208 SER A O 1
ATOM 1688 N N . VAL A 1 209 ? -18.840 -17.234 11.961 1.00 33.88 209 VAL A N 1
ATOM 1689 C CA . VAL A 1 209 ? -18.929 -17.759 13.334 1.00 33.88 209 VAL A CA 1
ATOM 1690 C C . VAL A 1 209 ? -19.194 -16.592 14.280 1.00 33.88 209 VAL A C 1
ATOM 1692 O O . VAL A 1 209 ? -18.351 -15.722 14.475 1.00 33.88 209 VAL A O 1
ATOM 1695 N N . GLU A 1 210 ? -20.389 -16.565 14.863 1.00 33.25 210 GLU A N 1
ATOM 1696 C CA . GLU A 1 210 ? -20.814 -15.527 15.799 1.00 33.25 210 GLU A CA 1
ATOM 1697 C C . GLU A 1 210 ? -20.226 -15.810 17.194 1.00 33.25 210 GLU A C 1
ATOM 1699 O O . GLU A 1 210 ? -20.587 -16.788 17.850 1.00 33.25 210 GLU A O 1
ATOM 1704 N N . VAL A 1 211 ? -19.312 -14.958 17.670 1.00 38.12 211 VAL A N 1
ATOM 1705 C CA . VAL A 1 211 ? -18.843 -14.982 19.064 1.00 38.12 211 VAL A CA 1
ATOM 1706 C C . VAL A 1 211 ? -19.516 -13.839 19.816 1.00 38.12 211 VAL A C 1
ATOM 1708 O O . VAL A 1 211 ? -19.177 -12.669 19.654 1.00 38.12 211 VAL A O 1
ATOM 1711 N N . THR A 1 212 ? -20.497 -14.178 20.653 1.00 35.09 212 THR A N 1
ATOM 1712 C CA . THR A 1 212 ? -21.139 -13.219 21.559 1.00 35.09 212 THR A CA 1
ATOM 1713 C C . THR A 1 212 ? -20.394 -13.202 22.890 1.00 35.09 212 THR A C 1
ATOM 1715 O O . THR A 1 212 ? -20.451 -14.173 23.642 1.00 35.09 212 THR A O 1
ATOM 1718 N N . VAL A 1 213 ? -19.733 -12.090 23.221 1.00 45.91 213 VAL A N 1
ATOM 1719 C CA . VAL A 1 213 ? -19.177 -11.848 24.563 1.00 45.91 213 VAL A CA 1
ATOM 1720 C C . VAL A 1 213 ? -20.031 -10.807 25.284 1.00 45.91 213 VAL A C 1
ATOM 1722 O O . VAL A 1 213 ? -20.074 -9.637 24.907 1.00 45.91 213 VAL A O 1
ATOM 1725 N N . THR A 1 214 ? -20.735 -11.237 26.331 1.00 41.31 214 THR A N 1
ATOM 1726 C CA . THR A 1 214 ? -21.493 -10.370 27.244 1.00 41.31 214 THR A CA 1
ATOM 1727 C C . THR A 1 214 ? -20.718 -10.195 28.547 1.00 41.31 214 THR A C 1
ATOM 1729 O O . THR A 1 214 ? -20.839 -11.012 29.459 1.00 41.31 214 THR A O 1
ATOM 1732 N N . SER A 1 215 ? -19.932 -9.126 28.660 1.00 47.38 215 SER A N 1
ATOM 1733 C CA . SER A 1 215 ? -19.427 -8.641 29.948 1.00 47.38 215 SER A CA 1
ATOM 1734 C C . SER A 1 215 ? -19.234 -7.127 29.901 1.00 47.38 215 SER A C 1
ATOM 1736 O O . SER A 1 215 ? -18.830 -6.578 28.878 1.00 47.38 215 SER A O 1
ATOM 1738 N N . VAL A 1 216 ? -19.537 -6.444 31.008 1.00 47.34 216 VAL A N 1
ATOM 1739 C CA . VAL A 1 216 ? -19.273 -5.009 31.191 1.00 47.34 216 VAL A CA 1
ATOM 1740 C C . VAL A 1 216 ? -17.810 -4.869 31.617 1.00 47.34 216 VAL A C 1
ATOM 1742 O O . VAL A 1 216 ? -17.500 -4.694 32.793 1.00 47.34 216 VAL A O 1
ATOM 1745 N N . GLY A 1 217 ? -16.909 -5.064 30.657 1.00 59.19 217 GLY A N 1
ATOM 1746 C CA . GLY A 1 217 ? -15.492 -4.743 30.794 1.00 59.19 217 GLY A CA 1
ATOM 1747 C C . GLY A 1 217 ? -15.236 -3.234 30.669 1.00 59.19 217 GLY A C 1
ATOM 1748 O O . GLY A 1 217 ? -16.179 -2.459 30.467 1.00 59.19 217 GLY A O 1
ATOM 1749 N N . PRO A 1 218 ? -13.972 -2.789 30.795 1.00 66.88 218 PRO A N 1
ATOM 1750 C CA . PRO A 1 218 ? -13.580 -1.450 30.357 1.00 66.88 218 PRO A CA 1
ATOM 1751 C C . PRO A 1 218 ? -14.077 -1.189 28.925 1.00 66.88 218 PRO A C 1
ATOM 1753 O O . PRO A 1 218 ? -14.211 -2.115 28.129 1.00 66.88 218 PRO A O 1
ATOM 1756 N N . GLN A 1 219 ? -14.404 0.067 28.614 1.00 80.12 219 GLN A N 1
ATOM 1757 C CA . GLN A 1 219 ? -14.890 0.424 27.279 1.00 80.12 219 GLN A CA 1
ATOM 1758 C C . GLN A 1 219 ? -13.823 0.065 26.231 1.00 80.12 219 GLN A C 1
ATOM 1760 O O . GLN A 1 219 ? -12.660 0.422 26.436 1.00 80.12 219 GLN A O 1
ATOM 1765 N N . PRO A 1 220 ? -14.197 -0.608 25.128 1.00 88.44 220 PRO A N 1
ATOM 1766 C CA . PRO A 1 220 ? -13.250 -0.979 24.086 1.00 88.44 220 PRO A CA 1
ATOM 1767 C C . PRO A 1 220 ? -12.633 0.264 23.445 1.00 88.44 220 PRO A C 1
ATOM 1769 O O . PRO A 1 220 ? -13.310 1.282 23.248 1.00 88.44 220 PRO A O 1
ATOM 1772 N N . ILE A 1 221 ? -11.365 0.156 23.054 1.00 95.31 221 ILE A N 1
ATOM 1773 C CA . ILE A 1 221 ? -10.701 1.182 22.247 1.00 95.31 221 ILE A CA 1
ATOM 1774 C C . ILE A 1 221 ? -11.432 1.266 20.911 1.00 95.31 221 ILE A C 1
ATOM 1776 O O . ILE A 1 221 ? -11.714 0.250 20.285 1.00 95.31 221 ILE A O 1
ATOM 1780 N N . THR A 1 222 ? -11.772 2.472 20.462 1.00 96.88 222 THR A N 1
ATOM 1781 C CA . THR A 1 222 ? -12.416 2.663 19.158 1.00 96.88 222 THR A CA 1
ATOM 1782 C C . THR A 1 222 ? -11.408 3.235 18.174 1.00 96.88 222 THR A C 1
ATOM 1784 O O . THR A 1 222 ? -10.848 4.305 18.410 1.00 96.88 222 THR A O 1
ATOM 1787 N N . MET A 1 223 ? -11.211 2.538 17.057 1.00 98.19 223 MET A N 1
ATOM 1788 C CA . MET A 1 223 ? -10.425 3.019 15.924 1.00 98.19 223 MET A CA 1
ATOM 1789 C C . MET A 1 223 ? -11.335 3.055 14.700 1.00 98.19 223 MET A C 1
ATOM 1791 O O . MET A 1 223 ? -11.780 2.015 14.210 1.00 98.19 223 MET A O 1
ATOM 1795 N N . ARG A 1 224 ? -11.649 4.265 14.237 1.00 98.12 224 ARG A N 1
ATOM 1796 C CA . ARG A 1 224 ? -12.532 4.498 13.093 1.00 98.12 224 ARG A CA 1
ATOM 1797 C C . ARG A 1 224 ? -11.719 5.057 11.933 1.00 98.12 224 ARG A C 1
ATOM 1799 O O . ARG A 1 224 ? -11.333 6.216 11.958 1.00 98.12 224 ARG A O 1
ATOM 1806 N N . VAL A 1 225 ? -11.475 4.233 10.921 1.00 98.25 225 VAL A N 1
ATOM 1807 C CA . VAL A 1 225 ? -10.640 4.562 9.757 1.00 98.25 225 VAL A CA 1
ATOM 1808 C C . VAL A 1 225 ? -11.488 5.296 8.705 1.00 98.25 225 VAL A C 1
ATOM 1810 O O . VAL A 1 225 ? -11.843 4.761 7.661 1.00 98.25 225 VAL A O 1
ATOM 1813 N N . ASP A 1 226 ? -11.888 6.525 9.019 1.00 96.94 226 ASP A N 1
ATOM 1814 C CA . ASP A 1 226 ? -12.821 7.351 8.232 1.00 96.94 226 ASP A CA 1
ATOM 1815 C C . ASP A 1 226 ? -12.152 8.505 7.464 1.00 96.94 226 ASP A C 1
ATOM 1817 O O . ASP A 1 226 ? -12.843 9.380 6.940 1.00 96.94 226 ASP A O 1
ATOM 1821 N N . HIS A 1 227 ? -10.824 8.530 7.403 1.00 96.94 227 HIS A N 1
ATOM 1822 C CA . HIS A 1 227 ? -10.025 9.554 6.728 1.00 96.94 227 HIS A CA 1
ATOM 1823 C C . HIS A 1 227 ? -8.658 8.976 6.309 1.00 96.94 227 HIS A C 1
ATOM 1825 O O . HIS A 1 227 ? -8.374 7.824 6.653 1.00 96.94 227 HIS A O 1
ATOM 1831 N N . PRO A 1 228 ? -7.827 9.705 5.527 1.00 97.31 228 PRO A N 1
ATOM 1832 C CA . PRO A 1 228 ? -6.609 9.161 4.944 1.00 97.31 228 PRO A CA 1
ATOM 1833 C C . PRO A 1 228 ? -5.701 8.448 5.940 1.00 97.31 228 PRO A C 1
ATOM 1835 O O . PRO A 1 228 ? -5.354 8.996 6.982 1.00 97.31 228 PRO A O 1
ATOM 1838 N N . PHE A 1 229 ? -5.278 7.242 5.576 1.00 97.56 229 PHE A N 1
ATOM 1839 C CA . PHE A 1 229 ? -4.488 6.362 6.432 1.00 97.56 229 PHE A CA 1
ATOM 1840 C C . PHE A 1 229 ? -3.380 5.664 5.642 1.00 97.56 229 PHE A C 1
ATOM 1842 O O . PHE A 1 229 ? -3.448 5.540 4.415 1.00 97.56 229 PHE A O 1
ATOM 1849 N N . ALA A 1 230 ? -2.355 5.195 6.347 1.00 97.12 230 ALA A N 1
ATOM 1850 C CA . ALA A 1 230 ? -1.327 4.324 5.793 1.00 97.12 230 ALA A CA 1
ATOM 1851 C C . ALA A 1 230 ? -1.580 2.875 6.210 1.00 97.12 230 ALA A C 1
ATOM 1853 O O . ALA A 1 230 ? -2.182 2.601 7.247 1.00 97.12 230 ALA A O 1
ATOM 1854 N N . PHE A 1 231 ? -1.088 1.936 5.413 1.00 96.81 231 PHE A N 1
ATOM 1855 C CA . PHE A 1 231 ? -1.058 0.533 5.792 1.00 96.81 231 PHE A CA 1
ATOM 1856 C C . PHE A 1 231 ? 0.243 -0.123 5.341 1.00 96.81 231 PHE A C 1
ATOM 1858 O O . PHE A 1 231 ? 0.864 0.295 4.360 1.00 96.81 231 PHE A O 1
ATOM 1865 N N . ALA A 1 232 ? 0.628 -1.185 6.039 1.00 96.31 232 ALA A N 1
ATOM 1866 C CA . ALA A 1 232 ? 1.705 -2.070 5.634 1.00 96.31 232 ALA A CA 1
ATOM 1867 C C . ALA A 1 232 ? 1.282 -3.529 5.808 1.00 96.31 232 ALA A C 1
ATOM 1869 O O . ALA A 1 232 ? 0.693 -3.884 6.824 1.00 96.31 232 ALA A O 1
ATOM 1870 N N . ILE A 1 233 ? 1.611 -4.386 4.843 1.00 96.56 233 ILE A N 1
ATOM 1871 C CA . ILE A 1 233 ? 1.487 -5.841 4.980 1.00 96.56 233 ILE A CA 1
ATOM 1872 C C . ILE A 1 233 ? 2.879 -6.386 5.245 1.00 96.56 233 ILE A C 1
ATOM 1874 O O . ILE A 1 233 ? 3.794 -6.156 4.450 1.00 96.56 233 ILE A O 1
ATOM 1878 N N . ARG A 1 234 ? 3.047 -7.102 6.355 1.00 95.38 234 ARG A N 1
ATOM 1879 C CA . ARG A 1 234 ? 4.354 -7.570 6.820 1.00 95.38 234 ARG A CA 1
ATOM 1880 C C . ARG A 1 234 ? 4.332 -9.015 7.281 1.00 95.38 234 ARG A C 1
ATOM 1882 O O . ARG A 1 234 ? 3.301 -9.529 7.710 1.00 95.38 234 ARG A O 1
ATOM 1889 N N . GLU A 1 235 ? 5.492 -9.649 7.199 1.00 95.19 235 GLU A N 1
ATOM 1890 C CA . GLU A 1 235 ? 5.751 -10.952 7.808 1.00 95.19 235 GLU A CA 1
ATOM 1891 C C . GLU A 1 235 ? 6.064 -10.761 9.301 1.00 95.19 235 GLU A C 1
ATOM 1893 O O . GLU A 1 235 ? 6.858 -9.894 9.677 1.00 95.19 235 GLU A O 1
ATOM 1898 N N . SER A 1 236 ? 5.381 -11.519 10.159 1.00 91.31 236 SER A N 1
ATOM 1899 C CA . SER A 1 236 ? 5.366 -11.312 11.610 1.00 91.31 236 SER A CA 1
ATOM 1900 C C . SER A 1 236 ? 6.701 -11.623 12.298 1.00 91.31 236 SER A C 1
ATOM 1902 O O . SER A 1 236 ? 6.990 -11.018 13.326 1.00 91.31 236 SER A O 1
ATOM 1904 N N . GLN A 1 237 ? 7.507 -12.558 11.781 1.00 88.12 237 GLN A N 1
ATOM 1905 C CA . GLN A 1 237 ? 8.753 -13.001 12.418 1.00 88.12 237 GLN A CA 1
ATOM 1906 C C . GLN A 1 237 ? 9.949 -12.138 12.020 1.00 88.12 237 GLN A C 1
ATOM 1908 O O . GLN A 1 237 ? 10.722 -11.719 12.878 1.00 88.12 237 GLN A O 1
ATOM 1913 N N . SER A 1 238 ? 10.127 -11.888 10.724 1.00 91.00 238 SER A N 1
ATOM 1914 C CA . SER A 1 238 ? 11.247 -11.097 10.213 1.00 91.00 238 SER A CA 1
ATOM 1915 C C . SER A 1 238 ? 10.972 -9.596 10.239 1.00 91.00 238 SER A C 1
ATOM 1917 O O . SER A 1 238 ? 11.904 -8.807 10.093 1.00 91.00 238 SER A O 1
ATOM 1919 N N . GLY A 1 239 ? 9.702 -9.192 10.358 1.00 89.31 239 GLY A N 1
ATOM 1920 C CA . GLY A 1 239 ? 9.279 -7.799 10.215 1.00 89.31 239 GLY A CA 1
ATOM 1921 C C . GLY A 1 239 ? 9.365 -7.284 8.776 1.00 89.31 239 GLY A C 1
ATOM 1922 O O . GLY A 1 239 ? 9.229 -6.083 8.547 1.00 89.31 239 GLY A O 1
ATOM 1923 N N . THR A 1 240 ? 9.604 -8.162 7.794 1.00 92.56 240 THR A N 1
ATOM 1924 C CA . THR A 1 240 ? 9.744 -7.766 6.389 1.00 92.56 240 THR A CA 1
ATOM 1925 C C . THR A 1 240 ? 8.439 -7.172 5.877 1.00 92.56 240 THR A C 1
ATOM 1927 O O . THR A 1 240 ? 7.410 -7.846 5.854 1.00 92.56 240 THR A O 1
ATOM 1930 N N . VAL A 1 241 ? 8.505 -5.923 5.420 1.00 92.94 241 VAL A N 1
ATOM 1931 C CA . VAL A 1 241 ? 7.396 -5.234 4.758 1.00 92.94 241 VAL A CA 1
ATOM 1932 C C . VAL A 1 241 ? 7.292 -5.736 3.319 1.00 92.94 241 VAL A C 1
ATOM 1934 O O . VAL A 1 241 ? 8.230 -5.602 2.536 1.00 92.94 241 VAL A O 1
ATOM 1937 N N . LEU A 1 242 ? 6.153 -6.336 2.988 1.00 93.12 242 LEU A N 1
ATOM 1938 C CA . LEU A 1 242 ? 5.832 -6.852 1.657 1.00 93.12 242 LEU A CA 1
ATOM 1939 C C . LEU A 1 242 ? 5.116 -5.798 0.814 1.00 93.12 242 LEU A C 1
ATOM 1941 O O . LEU A 1 242 ? 5.396 -5.654 -0.372 1.00 93.12 242 LEU A O 1
ATOM 1945 N N . PHE A 1 243 ? 4.201 -5.061 1.444 1.00 94.44 243 PHE A N 1
ATOM 1946 C CA . PHE A 1 243 ? 3.466 -3.954 0.844 1.00 94.44 243 PHE A CA 1
ATOM 1947 C C . PHE A 1 243 ? 3.432 -2.794 1.820 1.00 94.44 243 PHE A C 1
ATOM 1949 O O . PHE A 1 243 ? 3.300 -2.999 3.025 1.00 94.44 243 PHE A O 1
ATOM 1956 N N . ILE A 1 244 ? 3.498 -1.583 1.287 1.00 94.31 244 ILE A N 1
ATOM 1957 C CA . ILE A 1 244 ? 3.224 -0.359 2.025 1.00 94.31 244 ILE A CA 1
ATOM 1958 C C . ILE A 1 244 ? 2.484 0.595 1.099 1.00 94.31 244 ILE A C 1
ATOM 1960 O O . ILE A 1 244 ? 2.786 0.675 -0.094 1.00 94.31 244 ILE A O 1
ATOM 1964 N N . GLY A 1 245 ? 1.489 1.286 1.633 1.00 93.81 245 GLY A N 1
ATOM 1965 C CA . GLY A 1 245 ? 0.665 2.186 0.849 1.00 93.81 245 GLY A CA 1
ATOM 1966 C C . GLY A 1 245 ? -0.081 3.178 1.717 1.00 93.81 245 GLY A C 1
ATOM 1967 O O . GLY A 1 245 ? -0.132 3.057 2.940 1.00 93.81 245 GLY A O 1
ATOM 1968 N N . LYS A 1 246 ? -0.676 4.164 1.052 1.00 95.31 246 LYS A N 1
ATOM 1969 C CA . LYS A 1 246 ? -1.613 5.101 1.660 1.00 95.31 246 LYS A CA 1
ATOM 1970 C C . LYS A 1 246 ? -2.936 5.071 0.917 1.00 95.31 246 LYS A C 1
ATOM 1972 O O . LYS A 1 246 ? -2.949 4.972 -0.309 1.00 95.31 246 LYS A O 1
ATOM 1977 N N . ILE A 1 247 ? -4.027 5.191 1.657 1.00 95.81 247 ILE A N 1
ATOM 1978 C CA . ILE A 1 247 ? -5.376 5.333 1.123 1.00 95.81 247 ILE A CA 1
ATOM 1979 C C . ILE A 1 247 ? -5.810 6.767 1.387 1.00 95.81 247 ILE A C 1
ATOM 1981 O O . ILE A 1 247 ? -5.983 7.168 2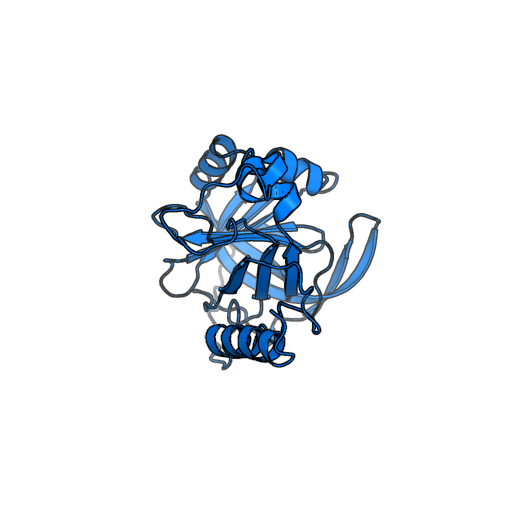.533 1.00 95.81 247 ILE A O 1
ATOM 1985 N N . VAL A 1 248 ? -5.950 7.547 0.318 1.00 94.19 248 VAL A N 1
ATOM 1986 C CA . VAL A 1 248 ? -6.474 8.925 0.371 1.00 94.19 248 VAL A CA 1
ATOM 1987 C C . VAL A 1 248 ? -7.956 8.989 0.008 1.00 94.19 248 VAL A C 1
ATOM 1989 O O . VAL A 1 248 ? -8.653 9.921 0.397 1.00 94.19 248 VAL A O 1
ATOM 1992 N N . GLU A 1 249 ? -8.425 7.977 -0.717 1.00 90.50 249 GLU A N 1
ATOM 1993 C CA . GLU A 1 249 ? -9.814 7.739 -1.075 1.00 90.50 249 GLU A CA 1
ATOM 1994 C C . GLU A 1 249 ? -9.989 6.225 -1.273 1.00 90.50 249 GLU A C 1
ATOM 1996 O O . GLU A 1 249 ? -9.349 5.658 -2.161 1.00 90.50 249 GLU A O 1
ATOM 2001 N N . PRO A 1 250 ? -10.792 5.539 -0.446 1.00 82.62 250 PRO A N 1
ATOM 2002 C CA . PRO A 1 250 ? -11.094 4.131 -0.657 1.00 82.62 250 PRO A CA 1
ATOM 2003 C C . PRO A 1 250 ? -12.098 3.993 -1.807 1.00 82.62 250 PRO A C 1
ATOM 2005 O O . PRO A 1 250 ? -13.229 4.476 -1.736 1.00 82.62 250 PRO A O 1
ATOM 2008 N N . THR A 1 251 ? -11.681 3.325 -2.874 1.00 80.69 251 THR A N 1
ATOM 2009 C CA . THR A 1 251 ? -12.534 2.982 -4.017 1.00 80.69 251 THR A CA 1
ATOM 2010 C C . THR A 1 251 ? -12.830 1.488 -4.017 1.00 80.69 251 THR A C 1
ATOM 2012 O O . THR A 1 251 ? -11.991 0.709 -3.568 1.00 80.69 251 THR A O 1
ATOM 2015 N N . LEU A 1 252 ? -14.000 1.091 -4.521 1.00 62.78 252 LEU A N 1
ATOM 2016 C CA . LEU A 1 252 ? -14.380 -0.303 -4.777 1.00 62.78 252 LEU A CA 1
ATOM 2017 C C . LEU A 1 252 ? -14.450 -0.548 -6.282 1.00 62.78 252 LEU A C 1
ATOM 2019 O O . LEU A 1 252 ? -15.034 0.321 -6.970 1.00 62.78 252 LEU A O 1
#

Solvent-accessible surface area (backbone atoms only — not comparable to full-atom values): 14394 Å² total; per-residue (Å²): 74,83,56,80,61,52,34,58,54,53,16,48,54,44,14,67,77,43,80,57,77,43,59,69,83,61,63,77,79,55,61,66,86,46,78,32,75,48,81,47,76,51,70,60,71,44,41,34,56,72,58,39,51,70,90,53,44,39,84,43,68,33,38,27,91,89,64,53,73,46,79,39,50,31,35,41,43,76,46,76,33,39,33,39,73,61,98,56,31,42,35,42,47,45,42,24,56,90,49,55,35,30,38,38,40,39,37,48,34,93,93,46,55,56,68,64,56,58,71,65,66,42,74,66,59,52,55,50,55,69,70,62,47,42,79,37,52,31,38,39,32,44,57,43,28,47,46,79,48,77,49,70,45,53,65,60,42,32,75,75,70,53,45,52,49,53,32,71,90,66,24,84,40,64,94,83,50,81,65,97,65,73,54,29,45,63,42,34,40,41,36,42,42,46,38,40,56,46,54,17,29,63,75,90,86,89,82,90,79,89,81,86,82,91,72,94,64,82,82,59,49,76,46,74,58,39,47,44,29,37,38,34,34,27,34,62,86,83,61,49,72,79,44,73,53,72,45,63,71,70,39,128

Radius of gyration: 21.63 Å; Cα contacts (8 Å, |Δi|>4): 487; chains: 1; bounding box: 52×38×64 Å

Mean predicted aligned error: 6.32 Å